Protein AF-A0A7X6BE56-F1 (afdb_monomer_lite)

pLDDT: mean 75.12, std 22.09, range [26.7, 97.19]

Structure (mmCIF, N/CA/C/O backbone):
data_AF-A0A7X6BE56-F1
#
_entry.id   AF-A0A7X6BE56-F1
#
loop_
_atom_site.group_PDB
_atom_site.id
_atom_site.type_symbol
_atom_site.label_atom_id
_atom_site.label_alt_id
_atom_site.label_comp_id
_atom_site.label_asym_id
_atom_site.label_entity_id
_atom_site.label_seq_id
_atom_site.pdbx_PDB_ins_code
_atom_site.Cartn_x
_atom_site.Cartn_y
_atom_site.Cartn_z
_atom_site.occupancy
_atom_site.B_iso_or_equiv
_atom_site.auth_seq_id
_atom_site.auth_comp_id
_atom_site.auth_asym_id
_atom_site.auth_atom_id
_atom_site.pdbx_PDB_model_num
ATOM 1 N N . MET A 1 1 ? 12.836 29.995 36.033 1.00 37.81 1 MET A N 1
ATOM 2 C CA . MET A 1 1 ? 13.658 30.621 34.966 1.00 37.81 1 MET A CA 1
ATOM 3 C C . MET A 1 1 ? 13.338 30.088 33.565 1.00 37.81 1 MET A C 1
ATOM 5 O O . MET A 1 1 ? 13.027 30.899 32.701 1.00 37.81 1 MET A O 1
ATOM 9 N N . PHE A 1 2 ? 13.304 28.764 33.344 1.00 35.44 2 PHE A N 1
ATOM 10 C CA . PHE A 1 2 ? 12.971 28.137 32.045 1.00 35.44 2 PHE A CA 1
ATOM 11 C C . PHE A 1 2 ? 11.642 28.606 31.410 1.00 35.44 2 PHE A C 1
ATOM 13 O O . PHE A 1 2 ? 11.561 28.801 30.201 1.00 35.44 2 PHE A O 1
ATOM 20 N N . SER A 1 3 ? 10.609 28.884 32.215 1.00 46.38 3 SER A N 1
ATOM 21 C CA . SER A 1 3 ? 9.273 29.260 31.716 1.00 46.38 3 SER A CA 1
ATOM 22 C C . SER A 1 3 ? 9.163 30.671 31.126 1.00 46.38 3 SER A C 1
ATOM 24 O O . SER A 1 3 ? 8.185 30.966 30.435 1.00 46.38 3 SER A O 1
ATOM 26 N N . ARG A 1 4 ? 10.124 31.558 31.416 1.00 45.03 4 ARG A N 1
ATOM 27 C CA . ARG A 1 4 ? 10.152 32.930 30.884 1.00 45.03 4 ARG A CA 1
ATOM 28 C C . ARG A 1 4 ? 10.924 32.980 29.569 1.00 45.03 4 ARG A C 1
ATOM 30 O O . ARG A 1 4 ? 10.491 33.653 28.645 1.00 45.03 4 ARG A O 1
ATOM 37 N N . VAL A 1 5 ? 11.994 32.191 29.461 1.00 51.28 5 VAL A N 1
ATOM 38 C CA . VAL A 1 5 ? 12.778 32.044 28.227 1.00 51.28 5 VAL A CA 1
ATOM 39 C C . VAL A 1 5 ? 11.926 31.414 27.126 1.00 51.28 5 VAL A C 1
ATOM 41 O O . VAL A 1 5 ? 11.816 32.001 26.060 1.00 51.28 5 VAL A O 1
ATOM 44 N N . VAL A 1 6 ? 11.222 30.309 27.402 1.00 54.59 6 VAL A N 1
ATOM 45 C CA . VAL A 1 6 ? 10.360 29.649 26.399 1.00 54.59 6 VAL A CA 1
ATOM 46 C C . VAL A 1 6 ? 9.225 30.567 25.932 1.00 54.59 6 VAL A C 1
ATOM 48 O O . VAL A 1 6 ? 9.009 30.702 24.731 1.00 54.59 6 VAL A O 1
ATOM 51 N N . ARG A 1 7 ? 8.548 31.273 26.852 1.00 53.06 7 ARG A N 1
ATOM 52 C CA . ARG A 1 7 ? 7.491 32.238 26.491 1.00 53.06 7 ARG A CA 1
ATOM 53 C C . ARG A 1 7 ? 8.019 33.421 25.677 1.00 53.06 7 ARG A C 1
ATOM 55 O O . ARG A 1 7 ? 7.385 33.807 24.701 1.00 53.06 7 ARG A O 1
ATOM 62 N N . ASN A 1 8 ? 9.184 33.960 26.034 1.00 51.09 8 ASN A N 1
ATOM 63 C CA . ASN A 1 8 ? 9.795 35.079 25.314 1.00 51.09 8 ASN A CA 1
ATOM 64 C C . ASN A 1 8 ? 10.296 34.666 23.923 1.00 51.09 8 ASN A C 1
ATOM 66 O O . ASN A 1 8 ? 10.146 35.430 22.971 1.00 51.09 8 ASN A O 1
ATOM 70 N N . SER A 1 9 ? 10.846 33.457 23.786 1.00 50.88 9 SER A N 1
ATOM 71 C CA . SER A 1 9 ? 11.243 32.894 22.492 1.00 50.88 9 SER A CA 1
ATOM 72 C C . SER A 1 9 ? 10.029 32.653 21.591 1.00 50.88 9 SER A C 1
ATOM 74 O O . SER A 1 9 ? 10.085 32.948 20.401 1.00 50.88 9 SER A O 1
ATOM 76 N N . HIS A 1 10 ? 8.903 32.215 22.163 1.00 53.06 10 HIS A N 1
ATOM 77 C CA . HIS A 1 10 ? 7.650 32.016 21.433 1.00 53.06 10 HIS A CA 1
ATOM 78 C C . HIS A 1 10 ? 7.012 33.337 20.976 1.00 53.06 10 HIS A C 1
ATOM 80 O O . HIS A 1 10 ? 6.552 33.445 19.842 1.00 53.06 10 HIS A O 1
ATOM 86 N N . ALA A 1 11 ? 7.023 34.367 21.830 1.00 53.97 11 ALA A N 1
ATOM 87 C CA . ALA A 1 11 ? 6.530 35.701 21.482 1.00 53.97 11 ALA A CA 1
ATOM 88 C C . ALA A 1 11 ? 7.381 36.361 20.380 1.00 53.97 11 ALA A C 1
ATOM 90 O O . ALA A 1 11 ? 6.836 36.997 19.482 1.00 53.97 11 ALA A O 1
ATOM 91 N N . LYS A 1 12 ? 8.707 36.154 20.400 1.00 50.09 12 LYS A N 1
ATOM 92 C CA . LYS A 1 12 ? 9.611 36.604 19.328 1.00 50.09 12 LYS A CA 1
ATOM 93 C C . LYS A 1 12 ? 9.398 35.850 18.012 1.00 50.09 12 LYS A C 1
ATOM 95 O O . LYS A 1 12 ? 9.432 36.479 16.960 1.00 50.09 12 LYS A O 1
ATOM 100 N N . ALA A 1 13 ? 9.146 34.541 18.056 1.00 49.19 13 ALA A N 1
ATOM 101 C CA . ALA A 1 13 ? 8.847 33.751 16.859 1.00 49.19 13 ALA A CA 1
ATOM 102 C C . ALA A 1 13 ? 7.484 34.116 16.238 1.00 49.19 13 ALA A C 1
ATOM 104 O O . ALA A 1 13 ? 7.362 34.200 15.020 1.00 49.19 13 ALA A O 1
ATOM 105 N N . ALA A 1 14 ? 6.479 34.418 17.066 1.00 50.03 14 ALA A N 1
ATOM 106 C CA . ALA A 1 14 ? 5.166 34.880 16.611 1.00 50.03 14 ALA A CA 1
ATOM 107 C C . ALA A 1 14 ? 5.177 36.311 16.025 1.00 50.03 14 ALA A C 1
ATOM 109 O O . ALA A 1 14 ? 4.250 36.675 15.308 1.00 50.03 14 ALA A O 1
ATOM 110 N N . GLY A 1 15 ? 6.226 37.101 16.295 1.00 43.12 15 GLY A N 1
ATOM 111 C CA . GLY A 1 15 ? 6.427 38.469 15.795 1.00 43.12 15 GLY A CA 1
ATOM 112 C C . GLY A 1 15 ? 6.986 38.586 14.369 1.00 43.12 15 GLY A C 1
ATOM 113 O O . GLY A 1 15 ? 7.370 39.679 13.968 1.00 43.12 15 GLY A O 1
ATOM 114 N N . GLY A 1 16 ? 7.046 37.489 13.604 1.00 45.88 16 GLY A N 1
ATOM 115 C CA . GLY A 1 16 ? 7.256 37.533 12.149 1.00 45.88 16 GLY A CA 1
ATOM 116 C C . GLY A 1 16 ? 8.703 37.485 11.643 1.00 45.88 16 GLY A C 1
ATOM 117 O O . GLY A 1 16 ? 8.919 37.695 10.456 1.00 45.88 16 GLY A O 1
ATOM 118 N N . GLY A 1 17 ? 9.694 37.191 12.493 1.00 43.56 17 GLY A N 1
ATOM 119 C CA . GLY A 1 17 ? 11.112 37.189 12.087 1.00 43.56 17 GLY A CA 1
ATOM 120 C C . GLY A 1 17 ? 11.774 35.820 11.893 1.00 43.56 17 GLY A C 1
ATOM 121 O O . GLY A 1 17 ? 12.885 35.762 11.375 1.00 43.56 17 GLY A O 1
ATOM 122 N N . VAL A 1 18 ? 11.149 34.717 12.320 1.00 45.94 18 VAL A N 1
ATOM 123 C CA . VAL A 1 18 ? 11.767 33.381 12.252 1.00 45.94 18 VAL A CA 1
ATOM 124 C C . VAL A 1 18 ? 10.767 32.386 11.688 1.00 45.94 18 VAL A C 1
ATOM 126 O O . VAL A 1 18 ? 9.777 32.047 12.335 1.00 45.94 18 VAL A O 1
ATOM 129 N N . GLN A 1 19 ? 11.041 31.900 10.480 1.00 48.31 19 GLN A N 1
ATOM 130 C CA . GLN A 1 19 ? 10.328 30.777 9.886 1.00 48.31 19 GLN A CA 1
ATOM 131 C C . GLN A 1 19 ? 10.803 29.504 10.602 1.00 48.31 19 GLN A C 1
ATOM 133 O O . GLN A 1 19 ? 11.774 28.866 10.204 1.00 48.31 19 GLN A O 1
ATOM 138 N N . LEU A 1 20 ? 10.191 29.194 11.747 1.00 58.94 20 LEU A N 1
ATOM 139 C CA . LEU A 1 20 ? 10.448 27.930 12.431 1.00 58.94 20 LEU A CA 1
ATOM 140 C C . LEU A 1 20 ? 9.964 26.790 11.536 1.00 58.94 20 LEU A C 1
ATOM 142 O O . LEU A 1 20 ? 8.840 26.825 11.032 1.00 58.94 20 LEU A O 1
ATOM 146 N N . ASP A 1 21 ? 10.815 25.781 11.363 1.00 71.50 21 ASP A N 1
ATOM 147 C CA . ASP A 1 21 ? 10.438 24.539 10.701 1.00 71.50 21 ASP A CA 1
ATOM 148 C C . ASP A 1 21 ? 9.157 23.983 11.347 1.00 71.50 21 ASP A C 1
ATOM 150 O O . ASP A 1 21 ? 9.030 23.917 12.574 1.00 71.50 21 ASP A O 1
ATOM 154 N N . MET A 1 22 ? 8.186 23.602 10.518 1.00 67.25 22 MET A N 1
ATOM 155 C CA . MET A 1 22 ? 6.861 23.187 10.982 1.00 67.25 22 MET A CA 1
ATOM 156 C C . MET A 1 22 ? 6.921 21.968 11.921 1.00 67.25 22 MET A C 1
ATOM 158 O O . MET A 1 22 ? 6.104 21.853 12.835 1.00 67.25 22 MET A O 1
ATOM 162 N N . ARG A 1 23 ? 7.910 21.077 11.762 1.00 67.06 23 ARG A N 1
ATOM 163 C CA . ARG A 1 23 ? 8.124 19.936 12.669 1.00 67.06 23 ARG A CA 1
ATOM 164 C C . ARG A 1 23 ? 8.596 20.407 14.040 1.00 67.06 23 ARG A C 1
ATOM 166 O O . ARG A 1 23 ? 8.136 19.888 15.055 1.00 67.06 23 ARG A O 1
ATOM 173 N N . VAL A 1 24 ? 9.462 21.419 14.075 1.00 75.25 24 VAL A N 1
ATOM 174 C CA . VAL A 1 24 ? 9.929 22.051 15.320 1.00 75.25 24 VAL A CA 1
ATOM 175 C C . VAL A 1 24 ? 8.783 22.794 16.007 1.00 75.25 24 VAL A C 1
ATOM 177 O O . VAL A 1 24 ? 8.633 22.691 17.223 1.00 75.25 24 VAL A O 1
ATOM 180 N N . ALA A 1 25 ? 7.924 23.473 15.241 1.00 73.12 25 ALA A N 1
ATOM 181 C CA . ALA A 1 25 ? 6.734 24.129 15.775 1.00 73.12 25 ALA A CA 1
ATOM 182 C C . ALA A 1 25 ? 5.786 23.123 16.455 1.00 73.12 25 ALA A C 1
ATOM 184 O O . ALA A 1 25 ? 5.418 23.328 17.608 1.00 73.12 25 ALA A O 1
ATOM 185 N N . ILE A 1 26 ? 5.464 21.992 15.808 1.00 74.81 26 ILE A N 1
ATOM 186 C CA . ILE A 1 26 ? 4.646 20.923 16.418 1.00 74.81 26 ILE A CA 1
ATOM 187 C C . ILE A 1 26 ? 5.292 20.397 17.706 1.00 74.81 26 ILE A C 1
ATOM 189 O O . ILE A 1 26 ? 4.612 20.249 18.724 1.00 74.81 26 ILE A O 1
ATOM 193 N N . ALA A 1 27 ? 6.598 20.120 17.665 1.00 78.94 27 ALA A N 1
ATOM 194 C CA . ALA A 1 27 ? 7.334 19.555 18.793 1.00 78.94 27 ALA A CA 1
ATOM 195 C C . ALA A 1 27 ? 7.374 20.484 20.021 1.00 78.94 27 ALA A C 1
ATOM 197 O O . ALA A 1 27 ? 7.500 19.997 21.141 1.00 78.94 27 ALA A O 1
ATOM 198 N N . LEU A 1 28 ? 7.244 21.801 19.834 1.00 85.44 28 LEU A N 1
ATOM 199 C CA . LEU A 1 28 ? 7.192 22.784 20.922 1.00 85.44 28 LEU A CA 1
ATOM 200 C C . LEU A 1 28 ? 5.766 23.065 21.395 1.00 85.44 28 LEU A C 1
ATOM 202 O O . LEU A 1 28 ? 5.507 23.177 22.593 1.00 85.44 28 LEU A O 1
ATOM 206 N N . GLU A 1 29 ? 4.836 23.171 20.458 1.00 87.25 29 GLU A N 1
ATOM 207 C CA . GLU A 1 29 ? 3.469 23.581 20.739 1.00 87.25 29 GLU A CA 1
ATOM 208 C C . GLU A 1 29 ? 2.644 22.493 21.434 1.00 87.25 29 GLU A C 1
ATOM 210 O O . GLU A 1 29 ? 1.828 22.803 22.303 1.00 87.25 29 GLU A O 1
ATOM 215 N N . VAL A 1 30 ? 2.865 21.216 21.099 1.00 92.06 30 VAL A N 1
ATOM 216 C CA . VAL A 1 30 ? 2.151 20.108 21.751 1.00 92.06 30 VAL A CA 1
ATOM 217 C C . VAL A 1 30 ? 2.471 20.051 23.254 1.00 92.06 30 VAL A C 1
ATOM 219 O O . VAL A 1 30 ? 1.528 20.078 24.043 1.00 92.06 30 VAL A O 1
ATOM 222 N N . PRO A 1 31 ? 3.741 20.054 23.709 1.00 93.88 31 PRO A N 1
ATOM 223 C CA . PRO A 1 31 ? 4.054 20.126 25.138 1.00 93.88 31 PRO A CA 1
ATOM 224 C C . PRO A 1 31 ? 3.479 21.360 25.843 1.00 93.88 31 PRO A C 1
ATOM 226 O O . PRO A 1 31 ? 3.046 21.256 26.991 1.00 93.88 31 PRO A O 1
ATOM 229 N N . LEU A 1 32 ? 3.449 22.520 25.174 1.00 93.56 32 LEU A N 1
ATOM 230 C CA . LEU A 1 32 ? 2.832 23.729 25.725 1.00 93.56 32 LEU A CA 1
ATOM 231 C C . LEU A 1 32 ? 1.325 23.543 25.924 1.00 93.56 32 LEU A C 1
ATOM 233 O O . LEU A 1 32 ? 0.829 23.833 27.010 1.00 93.56 32 LEU A O 1
ATOM 237 N N . ALA A 1 33 ? 0.623 22.991 24.932 1.00 94.81 33 ALA A N 1
ATOM 238 C CA . ALA A 1 33 ? -0.796 22.673 25.050 1.00 94.81 33 ALA A CA 1
ATOM 239 C C . ALA A 1 33 ? -1.072 21.639 26.148 1.00 94.81 33 ALA A C 1
ATOM 241 O O . ALA A 1 33 ? -2.017 21.781 26.919 1.00 94.81 33 ALA A O 1
ATOM 242 N N . MET A 1 34 ? -0.232 20.606 26.254 1.00 96.25 34 MET A N 1
ATOM 243 C CA . MET A 1 34 ? -0.366 19.583 27.292 1.00 96.25 34 MET A CA 1
ATOM 244 C C . MET A 1 34 ? -0.166 20.169 28.689 1.00 96.25 34 MET A C 1
ATOM 246 O O . MET A 1 34 ? -0.885 19.811 29.621 1.00 96.25 34 MET A O 1
ATOM 250 N N . ARG A 1 35 ? 0.767 21.113 28.837 1.00 95.19 35 ARG A N 1
ATOM 251 C CA . ARG A 1 35 ? 0.937 21.862 30.080 1.00 95.19 35 ARG A CA 1
ATOM 252 C C . ARG A 1 35 ? -0.276 22.742 30.382 1.00 95.19 35 ARG A C 1
ATOM 254 O O . ARG A 1 35 ? -0.744 22.726 31.513 1.00 95.19 35 ARG A O 1
ATOM 261 N N . GLU A 1 36 ? -0.789 23.482 29.400 1.00 95.88 36 GLU A N 1
ATOM 262 C CA . GLU A 1 36 ? -2.007 24.294 29.549 1.00 95.88 36 GLU A CA 1
ATOM 263 C C . GLU A 1 36 ? -3.187 23.423 30.006 1.00 95.88 36 GLU A C 1
ATOM 265 O O . GLU A 1 36 ? -3.893 23.783 30.945 1.00 95.88 36 GLU A O 1
ATOM 270 N N . ALA A 1 37 ? -3.354 22.238 29.413 1.00 95.81 37 ALA A N 1
ATOM 271 C CA . ALA A 1 37 ? -4.375 21.278 29.815 1.00 95.81 37 ALA A CA 1
ATOM 272 C C . ALA A 1 37 ? -4.172 20.769 31.251 1.00 95.81 37 ALA A C 1
ATOM 274 O O . ALA A 1 37 ? -5.133 20.699 32.014 1.00 95.81 37 ALA A O 1
ATOM 275 N N . HIS A 1 38 ? -2.930 20.463 31.639 1.00 95.19 38 HIS A N 1
ATOM 276 C CA . HIS A 1 38 ? -2.590 20.048 33.003 1.00 95.19 38 HIS A CA 1
ATOM 277 C C . HIS A 1 38 ? -2.841 21.155 34.041 1.00 95.19 38 HIS A C 1
ATOM 279 O O . HIS A 1 38 ? -3.267 20.873 35.155 1.00 95.19 38 HIS A O 1
ATOM 285 N N . GLU A 1 39 ? -2.645 22.421 33.664 1.00 96.25 39 GLU A N 1
ATOM 286 C CA . GLU A 1 39 ? -2.977 23.599 34.478 1.00 96.25 39 GLU A CA 1
ATOM 287 C C . GLU A 1 39 ? -4.491 23.928 34.470 1.00 96.25 39 GLU A C 1
ATOM 289 O O . GLU A 1 39 ? -4.902 24.957 35.004 1.00 96.25 39 GLU A O 1
ATOM 294 N N . GLY A 1 40 ? -5.334 23.086 33.858 1.00 94.00 40 GLY A N 1
ATOM 295 C CA . GLY A 1 40 ? -6.790 23.262 33.785 1.00 94.00 40 GLY A CA 1
ATOM 296 C C . GLY A 1 40 ? -7.265 24.233 32.697 1.00 94.00 40 GLY A C 1
ATOM 297 O O . GLY A 1 40 ? -8.465 24.467 32.546 1.00 94.00 40 GLY A O 1
ATOM 298 N N . GLN A 1 41 ? -6.359 24.776 31.881 1.00 96.62 41 GLN A N 1
ATOM 299 C CA . GLN A 1 41 ? -6.662 25.722 30.800 1.00 96.62 41 GLN A CA 1
ATOM 300 C C . GLN A 1 41 ? -7.095 24.997 29.515 1.00 96.62 41 GLN A C 1
ATOM 302 O O . GLN A 1 41 ? -6.557 25.208 28.427 1.00 96.62 41 GLN A O 1
ATOM 307 N N . LEU A 1 42 ? -8.106 24.136 29.629 1.00 96.44 42 LEU A N 1
ATOM 308 C CA . LEU A 1 42 ? -8.507 23.194 28.579 1.00 96.44 42 LEU A CA 1
ATOM 309 C C . LEU A 1 42 ? -8.958 23.877 27.282 1.00 96.44 42 LEU A C 1
ATOM 311 O O . LEU A 1 42 ? -8.589 23.440 26.197 1.00 96.44 42 LEU A O 1
ATOM 315 N N . LYS A 1 43 ? -9.696 24.992 27.366 1.00 96.19 43 LYS A N 1
ATOM 316 C CA . LYS A 1 43 ? -10.118 25.755 26.174 1.00 96.19 43 LYS A CA 1
ATOM 317 C C . LYS A 1 43 ? -8.926 26.316 25.392 1.00 96.19 43 LYS A C 1
ATOM 319 O O . LYS A 1 43 ? -8.938 26.295 24.162 1.00 96.19 43 LYS A O 1
ATOM 324 N N . LEU A 1 44 ? -7.903 26.796 26.102 1.00 94.69 44 LEU A N 1
ATOM 325 C CA . LEU A 1 44 ? -6.688 27.335 25.494 1.00 94.69 44 LEU A CA 1
ATOM 326 C C . LEU A 1 44 ? -5.889 26.220 24.811 1.00 94.69 44 LEU A C 1
ATOM 328 O O . LEU A 1 44 ? -5.548 26.346 23.634 1.00 94.69 44 LEU A O 1
ATOM 332 N N . ALA A 1 45 ? -5.707 25.099 25.513 1.00 96.38 45 ALA A N 1
ATOM 333 C CA . ALA A 1 45 ? -5.041 23.916 24.984 1.00 96.38 45 ALA A CA 1
ATOM 334 C C . ALA A 1 45 ? -5.746 23.366 23.729 1.00 96.38 45 ALA A C 1
ATOM 336 O O . ALA A 1 45 ? -5.091 23.107 22.719 1.00 96.38 45 ALA A O 1
ATOM 337 N N . ILE A 1 46 ? -7.084 23.262 23.745 1.00 96.88 46 ILE A N 1
ATOM 338 C CA . ILE A 1 46 ? -7.884 22.843 22.580 1.00 96.88 46 ILE A CA 1
ATOM 339 C C . ILE A 1 46 ? -7.690 23.811 21.415 1.00 96.88 46 ILE A C 1
ATOM 341 O O . ILE A 1 46 ? -7.453 23.367 20.294 1.00 96.88 46 ILE A O 1
ATOM 345 N N . SER A 1 47 ? -7.761 25.124 21.651 1.00 95.06 47 SER A N 1
ATOM 346 C CA . SER A 1 47 ? -7.589 26.125 20.591 1.00 95.06 47 SER A CA 1
ATOM 347 C C . SER A 1 47 ? -6.204 26.031 19.942 1.00 95.06 47 SER A C 1
ATOM 349 O O . SER A 1 47 ? -6.086 26.083 18.715 1.00 95.06 47 S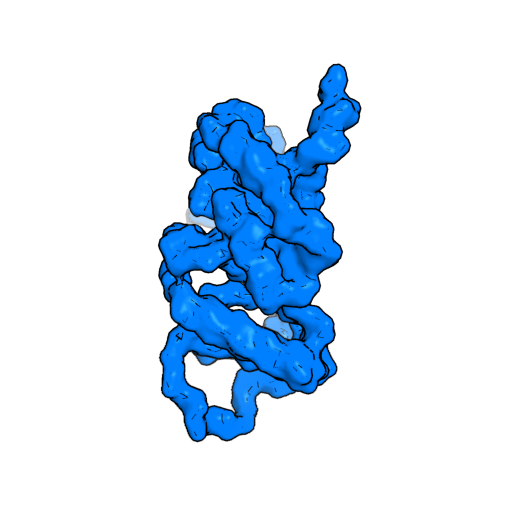ER A O 1
ATOM 351 N N . ARG A 1 48 ? -5.152 25.866 20.753 1.00 92.94 48 ARG A N 1
ATOM 352 C CA . ARG A 1 48 ? -3.772 25.700 20.282 1.00 92.94 48 ARG A CA 1
ATOM 353 C C . ARG A 1 48 ? -3.619 24.428 19.450 1.00 92.94 48 ARG A C 1
ATOM 355 O O . ARG A 1 48 ? -3.148 24.486 18.314 1.00 92.94 48 ARG A O 1
ATOM 362 N N . LEU A 1 49 ? -4.077 23.294 19.979 1.00 94.00 49 LEU A N 1
ATOM 363 C CA . LEU A 1 49 ? -3.983 21.998 19.306 1.00 94.00 49 LEU A CA 1
ATOM 364 C C . LEU A 1 49 ? -4.836 21.934 18.037 1.00 94.00 49 LEU A C 1
ATOM 366 O O . LEU A 1 49 ? -4.368 21.407 17.035 1.00 94.00 49 LEU A O 1
ATOM 370 N N . THR A 1 50 ? -6.032 22.530 18.028 1.00 92.94 50 THR A N 1
ATOM 371 C CA . THR A 1 50 ? -6.908 22.595 16.843 1.00 92.94 50 THR A CA 1
ATOM 372 C C . THR A 1 50 ? -6.222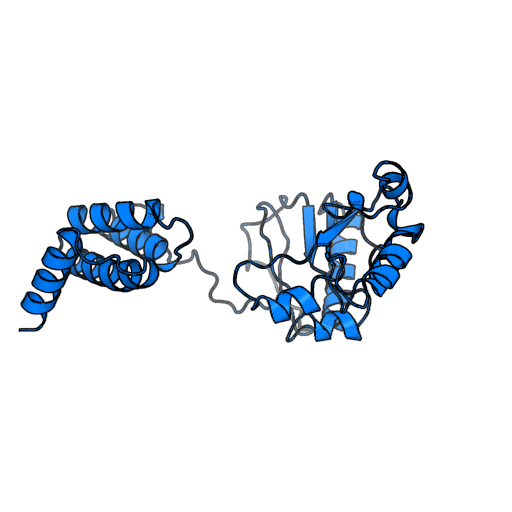 23.316 15.690 1.00 92.94 50 THR A C 1
ATOM 374 O O . THR A 1 50 ? -6.243 22.832 14.557 1.00 92.94 50 THR A O 1
ATOM 377 N N . ARG A 1 51 ? -5.556 24.446 15.962 1.00 88.88 51 ARG A N 1
ATOM 378 C CA . ARG A 1 51 ? -4.805 25.184 14.939 1.00 88.88 51 ARG A CA 1
ATOM 379 C C . ARG A 1 51 ? -3.721 24.309 14.306 1.00 88.88 51 ARG A C 1
ATOM 381 O O . ARG A 1 51 ? -3.598 24.270 13.085 1.00 88.88 51 ARG A O 1
ATOM 388 N N . ILE A 1 52 ? -2.960 23.585 15.120 1.00 87.69 52 ILE A N 1
ATOM 389 C CA . ILE A 1 52 ? -1.843 22.758 14.642 1.00 87.69 52 ILE A CA 1
ATOM 390 C C . ILE A 1 52 ? -2.350 21.508 13.931 1.00 87.69 52 ILE A C 1
ATOM 392 O O . ILE A 1 52 ? -1.858 21.181 12.856 1.00 87.69 52 ILE A O 1
ATOM 396 N N . ALA A 1 53 ? -3.369 20.851 14.479 1.00 85.94 53 ALA A N 1
ATOM 397 C CA . ALA A 1 53 ? -4.031 19.711 13.857 1.00 85.94 53 ALA A CA 1
ATOM 398 C C . ALA A 1 53 ? -4.671 20.085 12.510 1.00 85.94 53 ALA A C 1
ATOM 400 O O . ALA A 1 53 ? -4.705 19.262 11.604 1.00 85.94 53 ALA A O 1
ATOM 401 N N . THR A 1 54 ? -5.128 21.330 12.341 1.00 84.81 54 THR A N 1
ATOM 402 C CA . THR A 1 54 ? -5.635 21.825 11.050 1.00 84.81 54 THR A CA 1
ATOM 403 C C . THR A 1 54 ? -4.502 22.041 10.048 1.00 84.81 54 THR A C 1
ATOM 405 O O . THR A 1 54 ? -4.602 21.612 8.902 1.00 84.81 54 THR A O 1
ATOM 408 N N . LEU A 1 55 ? -3.402 22.672 10.473 1.00 79.50 55 LEU A N 1
ATOM 409 C CA . LEU A 1 55 ? -2.243 22.929 9.608 1.00 79.50 55 LEU A CA 1
ATOM 410 C C . LEU A 1 55 ? -1.468 21.654 9.246 1.00 79.50 55 LEU A C 1
ATOM 412 O O . LEU A 1 55 ? -0.777 21.626 8.229 1.00 79.50 55 LEU A O 1
ATOM 416 N N . GLN A 1 56 ? -1.537 20.625 10.092 1.00 78.06 56 GLN A N 1
ATOM 417 C CA . GLN A 1 56 ? -0.780 19.377 9.994 1.00 78.06 56 GLN A CA 1
ATOM 418 C C . GLN A 1 56 ? -1.678 18.191 10.363 1.00 78.06 56 GLN A C 1
ATOM 420 O O . GLN A 1 56 ? -1.448 17.483 11.346 1.00 78.06 56 GLN A O 1
ATOM 425 N N . ASN A 1 57 ? -2.717 17.972 9.559 1.00 78.06 57 ASN A N 1
ATOM 426 C CA . ASN A 1 57 ? -3.724 16.936 9.799 1.00 78.06 57 ASN A CA 1
ATOM 427 C C . ASN A 1 57 ? -3.149 15.511 9.913 1.00 78.06 57 ASN A C 1
ATOM 429 O O . ASN A 1 57 ? -3.689 14.710 10.671 1.00 78.06 57 ASN A O 1
ATOM 433 N N . ASN A 1 58 ? -2.015 15.237 9.266 1.00 77.06 58 ASN A N 1
ATOM 434 C CA . ASN A 1 58 ? -1.312 13.953 9.306 1.00 77.06 58 ASN A CA 1
ATOM 435 C C . ASN A 1 58 ? -0.406 13.767 10.542 1.00 77.06 58 ASN A C 1
ATOM 437 O O . ASN A 1 58 ? 0.200 12.709 10.709 1.00 77.06 58 ASN A O 1
ATOM 441 N N . SER A 1 59 ? -0.278 14.772 11.415 1.00 79.69 59 SER A N 1
ATOM 442 C CA . SER A 1 59 ? 0.533 14.664 12.632 1.00 79.69 59 SER A CA 1
ATOM 443 C C . SER A 1 59 ? -0.194 13.852 13.702 1.00 79.69 59 SER A C 1
ATOM 445 O O . SER A 1 59 ? -1.044 14.373 14.426 1.00 79.69 59 SER A O 1
ATOM 447 N N . ILE A 1 60 ? 0.186 12.580 13.851 1.00 84.50 60 ILE A N 1
ATOM 448 C CA . ILE A 1 60 ? -0.356 11.680 14.884 1.00 84.50 60 ILE A CA 1
ATOM 449 C C . ILE A 1 60 ? -0.197 12.290 16.282 1.00 84.50 60 ILE A C 1
ATOM 451 O O . ILE A 1 60 ? -1.106 12.198 17.102 1.00 84.50 60 ILE A O 1
ATOM 455 N N . LEU A 1 61 ? 0.928 12.963 16.542 1.00 85.81 61 LEU A N 1
ATOM 456 C CA . LEU A 1 61 ? 1.189 13.605 17.828 1.00 85.81 61 LEU A CA 1
ATOM 457 C C . LEU A 1 61 ? 0.185 14.732 18.119 1.00 85.81 61 LEU A C 1
ATOM 459 O O . LEU A 1 61 ? -0.363 14.792 19.218 1.00 85.81 61 LEU A O 1
ATOM 463 N N . ALA A 1 62 ? -0.089 15.599 17.138 1.00 87.44 62 ALA A N 1
ATOM 464 C CA . ALA A 1 62 ? -1.040 16.698 17.306 1.00 87.44 62 ALA A CA 1
ATOM 465 C C . ALA A 1 62 ? -2.485 16.189 17.431 1.00 87.44 62 ALA A C 1
ATOM 467 O O . ALA A 1 62 ? -3.220 16.648 18.303 1.00 87.44 62 ALA A O 1
ATOM 468 N N . GLN A 1 63 ? -2.871 15.207 16.608 1.00 89.38 63 GLN A N 1
ATOM 469 C CA . GLN A 1 63 ? -4.198 14.584 16.663 1.00 89.38 63 GLN A CA 1
ATOM 470 C C . GLN A 1 63 ? -4.426 13.855 17.994 1.00 89.38 63 GLN A C 1
ATOM 472 O O . GLN A 1 63 ? -5.474 14.013 18.618 1.00 89.38 63 GLN A O 1
ATOM 477 N N . GLY A 1 64 ? -3.431 13.094 18.462 1.00 90.69 64 GLY A N 1
ATOM 478 C CA . GLY A 1 64 ? -3.491 12.370 19.731 1.00 90.69 64 GLY A CA 1
ATOM 479 C C . GLY A 1 64 ? -3.569 13.304 20.938 1.00 90.69 64 GLY A C 1
ATOM 480 O O . GLY A 1 64 ? -4.399 13.094 21.821 1.00 90.69 64 GLY A O 1
ATOM 481 N N . ALA A 1 65 ? -2.770 14.375 20.952 1.00 94.19 65 ALA A N 1
ATOM 482 C CA . ALA A 1 65 ? -2.844 15.392 21.999 1.00 94.19 65 ALA A CA 1
ATOM 483 C C . ALA A 1 65 ? -4.209 16.099 22.006 1.00 94.19 65 ALA A C 1
ATOM 485 O O . ALA A 1 65 ? -4.813 16.249 23.065 1.00 94.19 65 ALA A O 1
ATOM 486 N N . LEU A 1 66 ? -4.737 16.481 20.836 1.00 95.31 66 LEU A N 1
ATOM 487 C CA . LEU A 1 66 ? -6.060 17.105 20.725 1.00 95.31 66 LEU A CA 1
ATOM 488 C C . LEU A 1 66 ? -7.167 16.181 21.252 1.00 95.31 66 LEU A C 1
ATOM 490 O O . LEU A 1 66 ? -8.016 16.618 22.026 1.00 95.31 66 LEU A O 1
ATOM 494 N N . PHE A 1 67 ? -7.127 14.898 20.880 1.00 94.25 67 PHE A N 1
ATOM 495 C CA . PHE A 1 67 ? -8.054 13.881 21.377 1.00 94.25 67 PHE A CA 1
ATOM 496 C C . PHE A 1 67 ? -8.005 13.760 22.905 1.00 94.25 67 PHE A C 1
ATOM 498 O O . PHE A 1 67 ? -9.050 13.768 23.555 1.00 94.25 67 PHE A O 1
ATOM 505 N N . LEU A 1 68 ? -6.802 13.696 23.481 1.00 93.94 68 LEU A N 1
ATOM 506 C CA . LEU A 1 68 ? -6.610 13.591 24.925 1.00 93.94 68 LEU A CA 1
ATOM 507 C C . LEU A 1 68 ? -7.172 14.813 25.662 1.00 93.94 68 LEU A C 1
ATOM 509 O O . LEU A 1 68 ? -7.926 14.656 26.619 1.00 93.94 68 LEU A O 1
ATOM 513 N N . VAL A 1 69 ? -6.855 16.027 25.202 1.00 96.62 69 VAL A N 1
ATOM 514 C CA . VAL A 1 69 ? -7.330 17.260 25.848 1.00 96.62 69 VAL A CA 1
ATOM 515 C C . VAL A 1 69 ? -8.849 17.409 25.722 1.00 96.62 69 VAL A C 1
ATOM 517 O O . VAL A 1 69 ? -9.496 17.855 26.669 1.00 96.62 69 VAL A O 1
ATOM 520 N N . HIS A 1 70 ? -9.452 16.988 24.607 1.00 96.19 70 HIS A N 1
ATOM 521 C CA . HIS A 1 70 ? -10.910 16.913 24.517 1.00 96.19 70 HIS A CA 1
ATOM 522 C C . HIS A 1 70 ? -11.510 15.920 25.519 1.00 96.19 70 HIS A C 1
ATOM 524 O O . HIS A 1 70 ? -12.526 16.241 26.128 1.00 96.19 70 HIS A O 1
ATOM 530 N N . GLY A 1 71 ? -10.868 14.770 25.746 1.00 94.69 71 GLY A N 1
ATOM 531 C CA . GLY A 1 71 ? -11.268 13.831 26.797 1.00 94.69 71 GLY A CA 1
ATOM 532 C C . GLY A 1 71 ? -11.154 14.414 28.205 1.00 94.69 71 GLY A C 1
ATOM 533 O O . GLY A 1 71 ? -12.022 14.180 29.035 1.00 94.69 71 GLY A O 1
ATOM 534 N N . MET A 1 72 ? -10.138 15.240 28.466 1.00 95.31 72 MET A N 1
ATOM 535 C CA . MET A 1 72 ? -10.020 15.971 29.735 1.00 95.31 72 MET A CA 1
ATOM 536 C C . MET A 1 72 ? -11.135 17.014 29.913 1.00 95.31 72 MET A C 1
ATOM 538 O O . MET A 1 72 ? -11.575 17.252 31.034 1.00 95.31 72 MET A O 1
ATOM 542 N N . ALA A 1 73 ? -11.582 17.649 28.824 1.00 95.88 73 ALA A N 1
ATOM 543 C CA . ALA A 1 73 ? -12.659 18.643 28.839 1.00 95.88 73 ALA A CA 1
ATOM 544 C C . ALA A 1 73 ? -14.064 18.036 28.911 1.00 95.88 73 ALA A C 1
ATOM 546 O O . ALA A 1 73 ? -14.988 18.713 29.358 1.00 95.88 73 ALA A O 1
ATOM 547 N N . ASP A 1 74 ? -14.216 16.784 28.484 1.00 95.00 74 ASP A N 1
ATOM 548 C CA . ASP A 1 74 ? -15.481 16.054 28.481 1.00 95.00 74 ASP A CA 1
ATOM 549 C C . ASP A 1 74 ? -15.265 14.589 28.926 1.00 95.00 74 ASP A C 1
ATOM 551 O O . ASP A 1 74 ? -15.311 13.671 28.098 1.00 95.00 74 ASP A O 1
ATOM 555 N N . PRO A 1 75 ? -14.991 14.349 30.229 1.00 92.56 75 PRO A N 1
ATOM 556 C CA . PRO A 1 75 ? -14.598 13.028 30.736 1.00 92.56 75 PRO A CA 1
ATOM 557 C C . PRO A 1 75 ? -15.684 11.959 30.600 1.00 92.56 75 PRO A C 1
ATOM 559 O O . PRO A 1 75 ? -15.387 10.766 30.522 1.00 92.56 75 PRO A O 1
ATOM 562 N N . GLU A 1 76 ? -16.953 12.369 30.557 1.00 92.12 76 GLU A N 1
ATOM 563 C CA . GLU A 1 76 ? -18.076 11.439 30.444 1.00 92.12 76 GLU A CA 1
ATOM 564 C C . GLU A 1 76 ? -18.336 10.981 29.014 1.00 92.12 76 GLU A C 1
ATOM 566 O O . GLU A 1 76 ? -18.983 9.953 28.797 1.00 92.12 76 GLU A O 1
ATOM 571 N N . ASN A 1 77 ? -17.773 11.676 28.029 1.00 85.62 77 ASN A N 1
ATOM 572 C CA . ASN A 1 77 ? -18.002 11.356 26.639 1.00 85.62 77 ASN A CA 1
ATOM 573 C C . ASN A 1 77 ? -17.296 10.055 26.241 1.00 85.62 77 ASN A C 1
ATOM 575 O O . ASN A 1 77 ? -16.061 9.974 26.222 1.00 85.62 77 ASN A O 1
ATOM 579 N N . PRO A 1 78 ? -18.057 9.019 25.846 1.00 80.38 78 PRO A N 1
ATOM 580 C CA . PRO A 1 78 ? -17.495 7.710 25.554 1.00 80.38 78 PRO A CA 1
ATOM 581 C C . PRO A 1 78 ? -16.538 7.735 24.360 1.00 80.38 78 PRO A C 1
ATOM 583 O O . PRO A 1 78 ? -15.746 6.805 24.217 1.00 80.38 78 PRO A O 1
ATOM 586 N N . ARG A 1 79 ? -16.577 8.772 23.507 1.00 81.69 79 ARG A N 1
ATOM 587 C CA . ARG A 1 79 ? -15.657 8.947 22.375 1.00 81.69 79 ARG A CA 1
ATOM 588 C C . ARG A 1 79 ? -14.192 8.978 22.810 1.00 81.69 79 ARG A C 1
ATOM 590 O O . ARG A 1 79 ? -13.362 8.465 22.065 1.00 81.69 79 ARG A O 1
ATOM 597 N N . TYR A 1 80 ? -13.893 9.561 23.972 1.00 85.06 80 TYR A N 1
ATOM 598 C CA . TYR A 1 80 ? -12.520 9.772 24.442 1.00 85.06 80 TYR A CA 1
ATOM 599 C C . TYR A 1 80 ? -12.006 8.678 25.389 1.00 85.06 80 TYR A C 1
ATOM 601 O O . TYR A 1 80 ? -10.824 8.665 25.720 1.00 85.06 80 TYR A O 1
ATOM 609 N N . LYS A 1 81 ? -12.867 7.729 25.776 1.00 82.62 81 LYS A N 1
ATOM 610 C CA . LYS A 1 81 ? -12.518 6.578 26.621 1.00 82.62 81 LYS A CA 1
ATOM 611 C C . LYS A 1 81 ? -11.884 5.485 25.764 1.00 82.62 81 LYS A C 1
ATOM 613 O O . LYS A 1 81 ? -12.544 4.930 24.880 1.00 82.62 81 LYS A O 1
ATOM 618 N N . LEU A 1 82 ? -10.600 5.217 25.982 1.00 71.06 82 LEU A N 1
ATOM 619 C CA . LEU A 1 82 ? -9.804 4.260 25.205 1.00 71.06 82 LEU A CA 1
ATOM 620 C C . LEU A 1 82 ? -9.723 2.878 25.868 1.00 71.06 82 LEU A C 1
ATOM 622 O O . LEU A 1 82 ? -9.310 1.903 25.232 1.00 71.06 82 LEU A O 1
ATOM 626 N N . GLU A 1 83 ? -10.142 2.778 27.126 1.00 70.88 83 GLU A N 1
ATOM 627 C CA . GLU A 1 83 ? -10.193 1.544 27.897 1.00 70.88 83 GLU A CA 1
ATOM 628 C C . GLU A 1 83 ? -11.032 0.498 27.151 1.00 70.88 83 GLU A C 1
ATOM 630 O O . GLU A 1 83 ? -12.170 0.743 26.750 1.00 70.88 83 GLU A O 1
ATOM 635 N N . GLY A 1 84 ? -10.446 -0.675 26.900 1.00 63.34 84 GLY A N 1
ATOM 636 C CA . GLY A 1 84 ? -11.108 -1.756 26.164 1.00 63.34 84 GLY A CA 1
ATOM 637 C C . GLY A 1 84 ? -11.288 -1.518 24.657 1.00 63.34 84 GLY A C 1
ATOM 638 O O . GLY A 1 84 ? -11.772 -2.415 23.969 1.00 63.34 84 GLY A O 1
ATOM 639 N N . ARG A 1 85 ? -10.876 -0.362 24.112 1.00 58.22 85 ARG A N 1
ATOM 640 C CA . ARG A 1 85 ? -10.865 -0.108 22.657 1.00 58.22 85 ARG A CA 1
ATOM 641 C C . ARG A 1 85 ? -9.598 -0.609 21.969 1.00 58.22 85 ARG A C 1
ATOM 643 O O . ARG A 1 85 ? -9.604 -0.800 20.756 1.00 58.22 85 ARG A O 1
ATOM 650 N N . PHE A 1 86 ? -8.534 -0.846 22.733 1.00 47.66 86 PHE A N 1
ATOM 651 C CA . PHE A 1 86 ? -7.303 -1.447 22.233 1.00 47.66 86 PHE A CA 1
ATOM 652 C C . PHE A 1 86 ? -7.207 -2.910 22.649 1.00 47.66 86 PHE A C 1
ATOM 654 O O . PHE A 1 86 ? -7.282 -3.253 23.829 1.00 47.66 86 PHE A O 1
ATOM 661 N N . CYS A 1 87 ? -7.007 -3.781 21.662 1.00 44.72 87 CYS A N 1
ATOM 662 C CA . CYS A 1 87 ? -6.655 -5.168 21.913 1.00 44.72 87 CYS A CA 1
ATOM 663 C C . CYS A 1 87 ? -5.184 -5.218 22.348 1.00 44.72 87 CYS A C 1
ATOM 665 O O . CYS A 1 87 ? -4.293 -4.999 21.535 1.00 44.72 87 CYS A O 1
ATOM 667 N N . ALA A 1 88 ? -4.931 -5.494 23.630 1.00 47.22 88 ALA A N 1
ATOM 668 C CA . ALA A 1 88 ? -3.574 -5.657 24.161 1.00 47.22 88 ALA A CA 1
ATOM 669 C C . ALA A 1 88 ? -2.952 -7.024 23.818 1.00 47.22 88 ALA A C 1
ATOM 671 O O . ALA A 1 88 ? -1.786 -7.266 24.126 1.00 47.22 88 ALA A O 1
ATOM 672 N N . LYS A 1 89 ? -3.714 -7.935 23.191 1.00 43.75 89 LYS A N 1
ATOM 673 C CA . LYS A 1 89 ? -3.138 -9.167 22.646 1.00 43.75 89 LYS A CA 1
ATOM 674 C C . LYS A 1 89 ? -2.227 -8.789 21.488 1.00 43.75 89 LYS A C 1
ATOM 676 O O . LYS A 1 89 ? -2.656 -8.085 20.574 1.00 43.75 89 LYS A O 1
ATOM 681 N N . SER A 1 90 ? -1.001 -9.308 21.510 1.00 36.38 90 SER A N 1
ATOM 682 C CA . SER A 1 90 ? -0.123 -9.294 20.345 1.00 36.38 90 SER A CA 1
ATOM 683 C C . SER A 1 90 ? -0.922 -9.743 19.125 1.00 36.38 90 SER A C 1
ATOM 685 O O . SER A 1 90 ? -1.637 -10.747 19.196 1.00 36.38 90 SER A O 1
ATOM 687 N N . PHE A 1 91 ? -0.835 -8.981 18.036 1.00 41.56 91 PHE A N 1
ATOM 688 C CA . PHE A 1 91 ? -1.430 -9.336 16.750 1.00 41.56 91 PHE A CA 1
ATOM 689 C C . PHE A 1 91 ? -0.776 -10.639 16.265 1.00 41.56 91 PHE A C 1
ATOM 691 O O . PHE A 1 91 ? 0.269 -10.627 15.625 1.00 41.56 91 PHE A O 1
ATOM 698 N N . LEU A 1 92 ? -1.343 -11.770 16.684 1.00 36.59 92 LEU A N 1
ATOM 699 C CA . LEU A 1 92 ? -0.846 -13.113 16.389 1.00 36.59 92 LEU A CA 1
ATOM 700 C C . LEU A 1 92 ? -1.516 -13.677 15.132 1.00 36.59 92 LEU A C 1
ATOM 702 O O . LEU A 1 92 ? -0.867 -14.397 14.384 1.00 36.59 92 LEU A O 1
ATOM 706 N N . GLU A 1 93 ? -2.779 -13.311 14.879 1.00 38.53 93 GLU A N 1
ATOM 707 C CA . GLU A 1 93 ? -3.593 -13.768 13.748 1.00 38.53 93 GLU A CA 1
ATOM 708 C C . GLU A 1 93 ? -4.718 -12.758 13.441 1.00 38.53 93 GLU A C 1
ATOM 710 O O . GLU A 1 93 ? -5.304 -12.167 14.353 1.00 38.53 93 GLU A O 1
ATOM 715 N N . LEU A 1 94 ? -5.042 -12.558 12.157 1.00 39.09 94 LEU A N 1
ATOM 716 C CA . LEU A 1 94 ? -6.186 -11.757 11.721 1.00 39.09 94 LEU A CA 1
ATOM 717 C C . LEU A 1 94 ? -7.440 -12.643 11.662 1.00 39.09 94 LEU A C 1
ATOM 719 O O . LEU A 1 94 ? -7.680 -13.330 10.672 1.00 39.09 94 LEU A O 1
ATOM 723 N N . HIS A 1 95 ? -8.285 -12.590 12.691 1.00 36.22 95 HIS A N 1
ATOM 724 C CA . HIS A 1 95 ? -9.624 -13.178 12.618 1.00 36.22 95 HIS A CA 1
ATOM 725 C C . HIS A 1 95 ? -10.545 -12.290 11.764 1.00 36.22 95 HIS A C 1
ATOM 727 O O . HIS A 1 95 ? -11.149 -11.335 12.255 1.00 36.22 95 HIS A O 1
ATOM 733 N N . VAL A 1 96 ? -10.680 -12.619 10.474 1.00 41.25 96 VAL A N 1
ATOM 734 C CA . VAL A 1 96 ? -11.673 -12.003 9.582 1.00 41.25 96 VAL A CA 1
ATOM 735 C C . VAL A 1 96 ? -13.013 -12.673 9.806 1.00 41.25 96 VAL A C 1
ATOM 737 O O . VAL A 1 96 ? -13.448 -13.561 9.083 1.00 41.25 96 VAL A O 1
ATOM 740 N N . LEU A 1 97 ? -13.712 -12.201 10.814 1.00 41.62 97 LEU A N 1
ATOM 741 C CA . LEU A 1 97 ? -15.146 -12.344 10.835 1.00 41.62 97 LEU A CA 1
ATOM 742 C C . LEU A 1 97 ? -15.658 -10.919 10.897 1.00 41.62 97 LEU A C 1
ATOM 744 O O . LEU A 1 97 ? -15.844 -10.537 12.018 1.00 41.62 97 LEU A O 1
ATOM 748 N N . GLY A 1 98 ? -15.819 -10.190 9.762 1.00 44.25 98 GLY A N 1
ATOM 749 C CA . GLY A 1 98 ? -16.716 -9.041 9.378 1.00 44.25 98 GLY A CA 1
ATOM 750 C C . GLY A 1 98 ? -16.376 -7.474 9.484 1.00 44.25 98 GLY A C 1
ATOM 751 O O . GLY A 1 98 ? -15.243 -7.111 9.697 1.00 44.25 98 GLY A O 1
ATOM 752 N N . ARG A 1 99 ? -17.340 -6.519 9.286 1.00 43.25 99 ARG A N 1
ATOM 753 C CA . ARG A 1 99 ? -17.369 -5.128 8.649 1.00 43.25 99 ARG A CA 1
ATOM 754 C C . ARG A 1 99 ? -16.606 -4.204 9.547 1.00 43.25 99 ARG A C 1
ATOM 756 O O . ARG A 1 99 ? -17.155 -3.580 10.454 1.00 43.25 99 ARG A O 1
ATOM 763 N N . SER A 1 100 ? -15.407 -3.950 9.088 1.00 35.97 100 SER A N 1
ATOM 764 C CA . SER A 1 100 ? -15.063 -2.648 8.528 1.00 35.97 100 SER A CA 1
ATOM 765 C C . SER A 1 100 ? -13.907 -2.855 7.553 1.00 35.97 100 SER A C 1
ATOM 767 O O . SER A 1 100 ? -13.251 -3.896 7.578 1.00 35.97 100 SER A O 1
ATOM 769 N N . THR A 1 101 ? -13.673 -1.897 6.665 1.00 34.53 101 THR A N 1
ATOM 770 C CA . THR A 1 101 ? -12.474 -1.866 5.828 1.00 34.53 101 THR A CA 1
ATOM 771 C C . THR A 1 101 ? -11.275 -1.548 6.717 1.00 34.53 101 THR A C 1
ATOM 773 O O . THR A 1 101 ? -11.135 -0.427 7.192 1.00 34.53 101 THR A O 1
ATOM 776 N N . HIS A 1 102 ? -10.423 -2.543 6.953 1.00 40.94 102 HIS A N 1
ATOM 777 C CA . HIS A 1 102 ? -9.140 -2.372 7.626 1.00 40.94 102 HIS A CA 1
ATOM 778 C C . HIS A 1 102 ? -8.028 -2.883 6.711 1.00 40.94 102 HIS A C 1
ATOM 780 O O . HIS A 1 102 ? -8.063 -4.029 6.263 1.00 40.94 102 HIS A O 1
ATOM 786 N N . GLN A 1 103 ? -7.034 -2.036 6.443 1.00 32.03 103 GLN A N 1
ATOM 787 C CA . GLN A 1 103 ? -5.762 -2.466 5.871 1.00 32.03 103 GLN A CA 1
ATOM 788 C C . GLN A 1 103 ? -4.957 -3.131 6.988 1.00 32.03 103 GLN A C 1
ATOM 790 O O . GLN A 1 103 ? -4.468 -2.442 7.880 1.00 32.03 103 GLN A O 1
ATOM 795 N N . CYS A 1 104 ? -4.844 -4.460 6.979 1.00 40.50 104 CYS A N 1
ATOM 796 C CA . CYS A 1 104 ? -3.965 -5.150 7.918 1.00 40.50 104 CYS A CA 1
ATOM 797 C C . CYS A 1 104 ? -2.692 -5.608 7.208 1.00 40.50 104 CYS A C 1
ATOM 799 O O . CYS A 1 104 ? -2.729 -6.435 6.297 1.00 40.50 104 CYS A O 1
ATOM 801 N N . CYS A 1 105 ? -1.560 -5.057 7.640 1.00 29.33 105 CYS A N 1
ATOM 802 C CA . CYS A 1 105 ? -0.231 -5.480 7.225 1.00 29.33 105 CYS A CA 1
ATOM 803 C C . CYS A 1 105 ? 0.079 -6.882 7.772 1.00 29.33 105 CYS A C 1
ATOM 805 O O . CYS A 1 105 ? -0.206 -7.196 8.925 1.00 29.33 105 CYS A O 1
ATOM 807 N N . ALA A 1 106 ? 0.646 -7.720 6.906 1.00 30.91 106 ALA A N 1
ATOM 808 C CA . ALA A 1 106 ? 0.927 -9.129 7.136 1.00 30.91 106 ALA A CA 1
ATOM 809 C C . ALA A 1 106 ? 2.139 -9.372 8.054 1.00 30.91 106 ALA A C 1
ATOM 811 O O . ALA A 1 106 ? 3.253 -8.977 7.709 1.00 30.91 106 ALA A O 1
ATOM 812 N N . SER A 1 107 ? 1.925 -10.112 9.146 1.00 26.70 107 SER A N 1
ATOM 813 C CA . SER A 1 107 ? 2.928 -10.952 9.823 1.00 26.70 107 SER A CA 1
ATOM 814 C C . SER A 1 107 ? 2.226 -11.880 10.832 1.00 26.70 107 SER A C 1
ATOM 816 O O . SER A 1 107 ? 1.722 -11.428 11.851 1.00 26.70 107 SER A O 1
ATOM 818 N N . ILE A 1 108 ? 2.135 -13.184 10.531 1.00 32.50 108 ILE A N 1
ATOM 819 C CA . ILE A 1 108 ? 1.414 -14.193 11.343 1.00 32.50 108 ILE A CA 1
ATOM 820 C C . ILE A 1 108 ? 2.335 -15.409 11.566 1.00 32.50 108 ILE A C 1
ATOM 822 O O . ILE A 1 108 ? 3.053 -15.831 10.654 1.00 32.50 108 ILE A O 1
ATOM 826 N N . ARG A 1 109 ? 2.394 -15.954 12.790 1.00 30.30 109 ARG A N 1
ATOM 827 C CA . ARG A 1 109 ? 3.282 -17.076 13.158 1.00 30.30 109 ARG A CA 1
ATOM 828 C C . ARG A 1 109 ? 2.569 -18.136 14.005 1.00 30.30 109 ARG A C 1
ATOM 830 O O . ARG A 1 109 ? 1.965 -17.808 15.013 1.00 30.30 109 ARG A O 1
ATOM 837 N N . ASP A 1 110 ? 2.764 -19.387 13.573 1.00 29.75 110 ASP A N 1
ATOM 838 C CA . ASP A 1 110 ? 2.658 -20.686 14.261 1.00 29.75 110 ASP A CA 1
ATOM 839 C C . ASP A 1 110 ? 1.294 -21.172 14.810 1.00 29.75 110 ASP A C 1
ATOM 841 O O . ASP A 1 110 ? 0.878 -20.894 15.931 1.00 29.75 110 ASP A O 1
ATOM 845 N N . GLY A 1 111 ? 0.663 -22.072 14.040 1.00 31.84 111 GLY A N 1
ATOM 846 C CA . GLY A 1 111 ? 0.560 -23.506 14.379 1.00 31.84 111 GLY A CA 1
ATOM 847 C C . GLY A 1 111 ? -0.290 -23.977 15.570 1.00 31.84 111 GLY A C 1
ATOM 848 O O . GLY A 1 111 ? -0.412 -25.184 15.762 1.00 31.84 111 GLY A O 1
ATOM 849 N N . SER A 1 112 ? -0.908 -23.097 16.357 1.00 27.44 112 SER A N 1
ATOM 850 C CA . SER A 1 112 ? -1.595 -23.475 17.612 1.00 27.44 112 SER A CA 1
ATOM 851 C C . SER A 1 112 ? -3.132 -23.506 17.538 1.00 27.44 112 SER A C 1
ATOM 853 O O . SER A 1 112 ? -3.818 -23.568 18.561 1.00 27.44 112 SER A O 1
ATOM 855 N N . CYS A 1 113 ? -3.717 -23.528 16.337 1.00 33.03 113 CYS A N 1
ATOM 856 C CA . CYS A 1 113 ? -5.170 -23.485 16.165 1.00 33.03 113 CYS A CA 1
ATOM 857 C C . CYS A 1 113 ? -5.821 -24.882 16.222 1.00 33.03 113 CYS A C 1
ATOM 859 O O . CYS A 1 113 ? -6.305 -25.415 15.227 1.00 33.03 113 CYS A O 1
ATOM 861 N N . ARG A 1 114 ? -5.840 -25.499 17.411 1.00 29.62 114 ARG A N 1
ATOM 862 C CA . ARG A 1 114 ? -6.793 -26.587 17.726 1.00 29.62 114 ARG A CA 1
ATOM 863 C C . ARG A 1 114 ? -7.717 -26.271 18.901 1.00 29.62 114 ARG A C 1
ATOM 865 O O . ARG A 1 114 ? -8.505 -27.135 19.270 1.00 29.62 114 ARG A O 1
ATOM 872 N N . HIS A 1 115 ? -7.638 -25.078 19.506 1.00 28.67 115 HIS A N 1
ATOM 873 C CA . HIS A 1 115 ? -8.327 -24.841 20.783 1.00 28.67 115 HIS A CA 1
ATOM 874 C C . HIS A 1 115 ? -8.863 -23.430 21.070 1.00 28.67 115 HIS A C 1
ATOM 876 O O . HIS A 1 115 ? -9.275 -23.177 22.202 1.00 28.67 115 HIS A O 1
ATOM 882 N N . CYS A 1 116 ? -8.938 -22.505 20.106 1.00 30.17 116 CYS A N 1
ATOM 883 C CA . CYS A 1 116 ? -9.532 -21.196 20.406 1.00 30.17 116 CYS A CA 1
ATOM 884 C C . CYS A 1 116 ? -11.068 -21.249 20.346 1.00 30.17 116 CYS A C 1
ATOM 886 O O . CYS A 1 116 ? -11.714 -20.926 19.350 1.00 30.17 116 CYS A O 1
ATOM 888 N N . ASN A 1 117 ? -11.644 -21.701 21.457 1.00 26.77 117 ASN A N 1
ATOM 889 C CA . ASN A 1 117 ? -13.047 -21.552 21.794 1.00 26.77 117 ASN A CA 1
ATOM 890 C C . ASN A 1 117 ? -13.362 -20.042 21.908 1.00 26.77 117 ASN A C 1
ATOM 892 O O . ASN A 1 117 ? -12.670 -19.330 22.626 1.00 26.77 117 ASN A O 1
ATOM 896 N N . LYS A 1 118 ? -14.364 -19.583 21.142 1.00 31.88 118 LYS A N 1
ATOM 897 C CA . LYS A 1 118 ? -15.208 -18.372 21.284 1.00 31.88 118 LYS A CA 1
ATOM 898 C C . LYS A 1 118 ? -14.653 -17.188 22.120 1.00 31.88 118 LYS A C 1
ATOM 900 O O . LYS A 1 118 ? -14.438 -17.328 23.311 1.00 31.88 118 LYS A O 1
ATOM 905 N N . MET A 1 119 ? -14.662 -15.978 21.527 1.00 27.75 119 MET A N 1
ATOM 906 C CA . MET A 1 119 ? -14.528 -14.632 22.159 1.00 27.75 119 MET A CA 1
ATOM 907 C C . MET A 1 119 ? -13.149 -13.937 22.127 1.00 27.75 119 MET A C 1
ATOM 909 O O . MET A 1 119 ? -12.626 -13.538 23.163 1.00 27.75 119 MET A O 1
ATOM 913 N N . ALA A 1 120 ? -12.582 -13.662 20.944 1.00 29.12 120 ALA A N 1
ATOM 914 C CA . ALA A 1 120 ? -11.463 -12.702 20.844 1.00 29.12 120 ALA A CA 1
ATOM 915 C C . ALA A 1 120 ? -11.569 -11.640 19.728 1.00 29.12 120 ALA A C 1
ATOM 917 O O . ALA A 1 120 ? -10.683 -10.797 19.629 1.00 29.12 120 ALA A O 1
ATOM 918 N N . CYS A 1 121 ? -12.650 -11.608 18.936 1.00 30.42 121 CYS A N 1
ATOM 919 C CA . CYS A 1 121 ? -12.987 -10.451 18.088 1.00 30.42 121 CYS A CA 1
ATOM 920 C C . CYS A 1 121 ? -14.470 -10.476 17.643 1.00 30.42 121 CYS A C 1
ATOM 922 O O . CYS A 1 121 ? -14.769 -10.833 16.508 1.00 30.42 121 CYS A O 1
ATOM 924 N N . PRO A 1 122 ? -15.440 -10.132 18.513 1.00 32.12 122 PRO A N 1
ATOM 925 C CA . PRO A 1 122 ? -16.866 -10.227 18.168 1.00 32.12 122 PRO A CA 1
ATOM 926 C C . PRO A 1 122 ? -17.339 -9.158 17.165 1.00 32.12 122 PRO A C 1
ATOM 928 O O . PRO A 1 122 ? -18.383 -9.314 16.538 1.00 32.12 122 PRO A O 1
ATOM 931 N N . ALA A 1 123 ? -16.605 -8.047 17.041 1.00 38.53 123 ALA A N 1
ATOM 932 C CA . ALA A 1 123 ? -17.106 -6.818 16.417 1.00 38.53 123 ALA A CA 1
ATOM 933 C C . ALA A 1 123 ? -17.084 -6.823 14.891 1.00 38.53 123 ALA A C 1
ATOM 935 O O . ALA A 1 123 ? -17.692 -5.959 14.257 1.00 38.53 123 ALA A O 1
ATOM 936 N N . LEU A 1 124 ? -16.379 -7.774 14.295 1.00 41.44 124 LEU A N 1
ATOM 937 C CA . LEU A 1 124 ? -16.251 -7.783 12.867 1.00 41.44 124 LEU A CA 1
ATOM 938 C C . LEU A 1 124 ? -17.524 -8.495 12.279 1.00 41.44 124 LEU A C 1
ATOM 940 O O . LEU A 1 124 ? -18.138 -7.925 11.409 1.00 41.44 124 LEU A O 1
ATOM 944 N N . HIS A 1 125 ? -18.120 -9.583 12.789 1.00 42.31 125 HIS A N 1
ATOM 945 C CA . HIS A 1 125 ? -18.815 -10.651 11.996 1.00 42.31 125 HIS A CA 1
ATOM 946 C C . HIS A 1 125 ? -19.797 -10.254 10.848 1.00 42.31 125 HIS A C 1
ATOM 948 O O . HIS A 1 125 ? -20.622 -9.383 11.061 1.00 42.31 125 HIS A O 1
ATOM 954 N N . LYS A 1 126 ? -19.806 -10.972 9.687 1.00 44.91 126 LYS A N 1
ATOM 955 C CA . LYS A 1 126 ? -20.753 -10.893 8.509 1.00 44.91 126 LYS A CA 1
ATOM 956 C C . LYS A 1 126 ? -20.697 -9.680 7.588 1.00 44.91 126 LYS A C 1
ATOM 958 O O . LYS A 1 126 ? -21.701 -9.131 7.117 1.00 44.91 126 LYS A O 1
ATOM 963 N N . ARG A 1 127 ? -19.506 -9.155 7.435 1.00 49.12 127 ARG A N 1
ATOM 964 C CA . ARG A 1 127 ? -19.466 -7.734 7.248 1.00 49.12 127 ARG A CA 1
ATOM 965 C C . ARG A 1 127 ? -18.142 -7.312 6.508 1.00 49.12 127 ARG A C 1
ATOM 967 O O . ARG A 1 127 ? -17.990 -6.187 6.072 1.00 49.12 127 ARG A O 1
ATOM 974 N N . VAL A 1 128 ? -17.218 -8.221 6.189 1.00 59.19 128 VAL A N 1
ATOM 975 C CA . VAL A 1 128 ? -16.099 -7.922 5.270 1.00 59.19 128 VAL A CA 1
ATOM 976 C C . VAL A 1 128 ? -16.568 -8.250 3.861 1.00 59.19 128 VAL A C 1
ATOM 978 O O . VAL A 1 128 ? -16.839 -9.405 3.567 1.00 59.19 128 VAL A O 1
ATOM 981 N N . PHE A 1 129 ? -16.700 -7.229 3.016 1.00 73.06 129 PHE A N 1
ATOM 982 C CA . PHE A 1 129 ? -17.065 -7.402 1.607 1.00 73.06 129 PHE A CA 1
ATOM 983 C C . PHE A 1 129 ? -15.861 -7.855 0.774 1.00 73.06 129 PHE A C 1
ATOM 985 O O . PHE A 1 129 ? -15.961 -8.754 -0.054 1.00 73.06 129 PHE A O 1
ATOM 992 N N . SER A 1 130 ? -14.699 -7.252 1.026 1.00 76.94 130 SER A N 1
ATOM 993 C CA . SER A 1 130 ? -13.482 -7.487 0.256 1.00 76.94 130 SER A CA 1
ATOM 994 C C . SER A 1 130 ? -12.267 -7.604 1.160 1.00 76.94 130 SER A C 1
ATOM 996 O O . SER A 1 130 ? -12.091 -6.790 2.069 1.00 76.94 130 SER A O 1
ATOM 998 N N . LEU A 1 131 ? -11.397 -8.557 0.849 1.00 80.50 131 LEU A N 1
ATOM 999 C CA . LEU A 1 131 ? -10.061 -8.671 1.409 1.00 80.50 131 LEU A CA 1
ATOM 1000 C C . LEU A 1 131 ? -9.046 -8.208 0.360 1.00 80.50 131 LEU A C 1
ATOM 1002 O O . LEU A 1 131 ? -9.107 -8.641 -0.790 1.00 80.50 131 LEU A O 1
ATOM 1006 N N . GLN A 1 132 ? -8.120 -7.336 0.759 1.00 84.44 132 GLN A N 1
ATOM 1007 C CA . GLN A 1 132 ? -7.001 -6.920 -0.081 1.00 84.44 132 GLN A CA 1
ATOM 1008 C C . GLN A 1 132 ? -5.677 -7.255 0.605 1.00 84.44 132 GLN A C 1
ATOM 1010 O O . GLN A 1 132 ? -5.480 -6.885 1.761 1.00 84.44 132 GLN A O 1
ATOM 1015 N N . ILE A 1 133 ? -4.777 -7.941 -0.099 1.00 84.50 133 ILE A N 1
ATOM 1016 C CA . ILE A 1 133 ? -3.472 -8.366 0.427 1.00 84.50 133 ILE A CA 1
ATOM 1017 C C . ILE A 1 133 ? -2.364 -7.733 -0.414 1.00 84.50 133 ILE A C 1
ATOM 1019 O O . ILE A 1 133 ? -2.343 -7.886 -1.633 1.00 84.50 133 ILE A O 1
ATOM 1023 N N . SER A 1 134 ? -1.430 -7.033 0.233 1.00 88.06 134 SER A N 1
ATOM 1024 C CA . SER A 1 134 ? -0.194 -6.586 -0.420 1.00 88.06 134 SER A CA 1
ATOM 1025 C C . SER A 1 134 ? 0.768 -7.763 -0.515 1.00 88.06 134 SER A C 1
ATOM 1027 O O . SER A 1 134 ? 1.178 -8.296 0.520 1.00 88.06 134 SER A O 1
ATOM 1029 N N . ILE A 1 135 ? 1.089 -8.187 -1.736 1.00 85.94 135 ILE A N 1
ATOM 1030 C CA . ILE A 1 135 ? 1.952 -9.346 -1.978 1.00 85.94 135 ILE A CA 1
ATOM 1031 C C . ILE A 1 135 ? 3.382 -8.917 -2.315 1.00 85.94 135 ILE A C 1
ATOM 1033 O O . ILE A 1 135 ? 4.321 -9.514 -1.805 1.00 85.94 135 ILE A O 1
ATOM 1037 N N . ASP A 1 136 ? 3.544 -7.849 -3.102 1.00 85.44 136 ASP A N 1
ATOM 1038 C CA . ASP A 1 136 ? 4.815 -7.201 -3.480 1.00 85.44 136 ASP A CA 1
ATOM 1039 C C . ASP A 1 136 ? 5.927 -8.127 -4.039 1.00 85.44 136 ASP A C 1
ATOM 1041 O O . ASP A 1 136 ? 7.035 -7.663 -4.278 1.00 85.44 136 ASP A O 1
ATOM 1045 N N . GLY A 1 137 ? 5.635 -9.405 -4.297 1.00 87.94 137 GLY A N 1
ATOM 1046 C CA . GLY A 1 137 ? 6.510 -10.403 -4.917 1.00 87.94 137 GLY A CA 1
ATOM 1047 C C . GLY A 1 137 ? 5.750 -11.717 -5.138 1.00 87.94 137 GLY A C 1
ATOM 1048 O O . GLY A 1 137 ? 4.889 -12.073 -4.335 1.00 87.94 137 GLY A O 1
ATOM 1049 N N . ALA A 1 138 ? 6.023 -12.413 -6.238 1.00 89.44 138 ALA A N 1
ATOM 1050 C CA . ALA A 1 138 ? 5.445 -13.714 -6.582 1.00 89.44 138 ALA A CA 1
ATOM 1051 C C . ALA A 1 138 ? 6.344 -14.898 -6.179 1.00 89.44 138 ALA A C 1
ATOM 1053 O O . ALA A 1 138 ? 5.918 -16.050 -6.269 1.00 89.44 138 ALA A O 1
ATOM 1054 N N . SER A 1 139 ? 7.564 -14.624 -5.709 1.00 91.31 139 SER A N 1
ATOM 1055 C CA . SER A 1 139 ? 8.507 -15.619 -5.197 1.00 91.31 139 SER A CA 1
ATOM 1056 C C . SER A 1 139 ? 8.900 -15.354 -3.741 1.00 91.31 139 SER A C 1
ATOM 1058 O O . SER A 1 139 ? 8.778 -14.236 -3.234 1.00 91.31 139 SER A O 1
ATOM 1060 N N . ALA A 1 140 ? 9.441 -16.381 -3.075 1.00 90.75 140 ALA A N 1
ATOM 1061 C CA . ALA A 1 140 ? 10.012 -16.234 -1.737 1.00 90.75 140 ALA A CA 1
ATOM 1062 C C . ALA A 1 140 ? 11.120 -15.175 -1.707 1.00 90.75 140 ALA A C 1
ATOM 1064 O O . ALA A 1 140 ? 11.124 -14.305 -0.840 1.00 90.75 140 ALA A O 1
ATOM 1065 N N . ALA A 1 141 ? 12.010 -15.212 -2.705 1.00 92.75 141 ALA A N 1
ATOM 1066 C CA . ALA A 1 141 ? 13.141 -14.304 -2.805 1.00 92.75 141 ALA A CA 1
ATOM 1067 C C . ALA A 1 141 ? 12.687 -12.839 -2.870 1.00 92.75 141 ALA A C 1
ATOM 1069 O O . ALA A 1 141 ? 13.148 -12.024 -2.073 1.00 92.75 141 ALA A O 1
ATOM 1070 N N . ALA A 1 142 ? 11.751 -12.506 -3.763 1.00 90.94 142 ALA A N 1
ATOM 1071 C CA . ALA A 1 142 ? 11.252 -11.139 -3.887 1.00 90.94 142 ALA A CA 1
ATOM 1072 C C . ALA A 1 142 ? 10.424 -10.715 -2.667 1.00 90.94 142 ALA A C 1
ATOM 1074 O O . ALA A 1 142 ? 10.620 -9.626 -2.126 1.00 90.94 142 ALA A O 1
ATOM 1075 N N . HIS A 1 143 ? 9.521 -11.578 -2.195 1.00 87.50 143 HIS A N 1
ATOM 1076 C CA . HIS A 1 143 ? 8.633 -11.253 -1.083 1.00 87.50 143 HIS A CA 1
ATOM 1077 C C . HIS A 1 143 ? 9.400 -10.966 0.213 1.00 87.50 143 HIS A C 1
ATOM 1079 O O . HIS A 1 143 ? 9.128 -9.974 0.892 1.00 87.50 143 HIS A O 1
ATOM 1085 N N . GLU A 1 144 ? 10.371 -11.811 0.554 1.00 88.62 144 GLU A N 1
ATOM 1086 C CA . GLU A 1 144 ? 11.148 -11.689 1.791 1.00 88.62 144 GLU A CA 1
ATOM 1087 C C . GLU A 1 144 ? 12.195 -10.575 1.713 1.00 88.62 144 GLU A C 1
ATOM 1089 O O . GLU A 1 144 ? 12.435 -9.891 2.712 1.00 88.62 144 GLU A O 1
ATOM 1094 N N . LEU A 1 145 ? 12.761 -10.325 0.525 1.00 91.88 145 LEU A N 1
ATOM 1095 C CA . LEU A 1 145 ? 13.634 -9.176 0.286 1.00 91.88 145 LEU A CA 1
ATOM 1096 C C . LEU A 1 145 ? 12.888 -7.857 0.523 1.00 91.88 145 LEU A C 1
ATOM 1098 O O . LEU A 1 145 ? 13.396 -6.953 1.189 1.00 91.88 145 LEU A O 1
ATOM 1102 N N . LEU A 1 146 ? 11.680 -7.742 -0.028 1.00 88.81 146 LEU A N 1
ATOM 1103 C CA . LEU A 1 146 ? 10.927 -6.491 -0.037 1.00 88.81 146 LEU A CA 1
ATOM 1104 C C . LEU A 1 146 ? 10.142 -6.244 1.246 1.00 88.81 146 LEU A C 1
ATOM 1106 O O . LEU A 1 146 ? 9.848 -5.094 1.585 1.00 88.81 146 LEU A O 1
ATOM 1110 N N . ARG A 1 147 ? 9.827 -7.302 1.993 1.00 84.12 147 ARG A N 1
ATOM 1111 C CA . ARG A 1 147 ? 9.076 -7.213 3.242 1.00 84.12 147 ARG A CA 1
ATOM 1112 C C . ARG A 1 147 ? 9.922 -7.748 4.383 1.00 84.12 147 ARG A C 1
ATOM 1114 O O . ARG A 1 147 ? 9.916 -8.934 4.694 1.00 84.12 147 ARG A O 1
ATOM 1121 N N . ARG A 1 148 ? 10.624 -6.836 5.057 1.00 80.38 148 ARG A N 1
ATOM 1122 C CA . ARG A 1 148 ? 11.487 -7.170 6.195 1.00 80.38 148 ARG A CA 1
ATOM 1123 C C . ARG A 1 148 ? 10.715 -7.967 7.255 1.00 80.38 148 ARG A C 1
ATOM 1125 O O . ARG A 1 148 ? 9.742 -7.473 7.820 1.00 80.38 148 ARG A O 1
ATOM 1132 N N . GLY A 1 149 ? 11.183 -9.181 7.539 1.00 80.69 149 GLY A N 1
ATOM 1133 C CA . GLY A 1 149 ? 10.568 -10.091 8.511 1.00 80.69 149 GLY A CA 1
ATOM 1134 C C . GLY A 1 149 ? 9.364 -10.880 7.985 1.00 80.69 149 GLY A C 1
ATOM 1135 O O . GLY A 1 149 ? 8.746 -11.615 8.759 1.00 80.69 149 GLY A O 1
ATOM 1136 N N . ALA A 1 150 ? 9.019 -10.750 6.701 1.00 77.81 150 ALA A N 1
ATOM 1137 C CA . ALA A 1 150 ? 8.058 -11.635 6.062 1.00 77.81 150 ALA A CA 1
ATOM 1138 C C . ALA A 1 150 ? 8.647 -13.038 5.876 1.00 77.81 150 ALA A C 1
ATOM 1140 O O . ALA A 1 150 ? 9.860 -13.223 5.848 1.00 77.81 150 ALA A O 1
ATOM 1141 N N . ARG A 1 151 ? 7.753 -14.022 5.776 1.00 83.25 151 ARG A N 1
ATOM 1142 C CA . ARG A 1 151 ? 8.077 -15.422 5.495 1.00 83.25 151 ARG A CA 1
ATOM 1143 C C . ARG A 1 151 ? 7.149 -15.900 4.399 1.00 83.25 151 ARG A C 1
ATOM 1145 O O . ARG A 1 151 ? 5.926 -15.782 4.549 1.00 83.25 151 ARG A O 1
ATOM 1152 N N . TRP A 1 152 ? 7.702 -16.413 3.314 1.00 85.88 152 TRP A N 1
ATOM 1153 C CA . TRP A 1 152 ? 6.928 -16.782 2.138 1.00 85.88 152 TRP A CA 1
ATOM 1154 C C . TRP A 1 152 ? 5.888 -17.860 2.437 1.00 85.88 152 TRP A C 1
ATOM 1156 O O . TRP A 1 152 ? 4.745 -17.773 1.989 1.00 85.88 152 TRP A O 1
ATOM 1166 N N . GLU A 1 153 ? 6.224 -18.834 3.282 1.00 84.44 153 GLU A N 1
ATOM 1167 C CA . GLU A 1 153 ? 5.309 -19.913 3.652 1.00 84.44 153 GLU A CA 1
ATOM 1168 C C . GLU A 1 153 ? 4.065 -19.377 4.363 1.00 84.44 153 GLU A C 1
ATOM 1170 O O . GLU A 1 153 ? 2.959 -19.869 4.135 1.00 84.44 153 GLU A O 1
ATOM 1175 N N . VAL A 1 154 ? 4.232 -18.341 5.191 1.00 80.62 154 VAL A N 1
ATOM 1176 C CA . VAL A 1 154 ? 3.124 -17.665 5.880 1.00 80.62 154 VAL A CA 1
ATOM 1177 C C . VAL A 1 154 ? 2.252 -16.928 4.878 1.00 80.62 154 VAL A C 1
ATOM 1179 O O . VAL A 1 154 ? 1.030 -17.019 4.954 1.00 80.62 154 VAL A O 1
ATOM 1182 N N . MET A 1 155 ? 2.853 -16.216 3.921 1.00 84.56 155 MET A N 1
ATOM 1183 C CA . MET A 1 155 ? 2.087 -15.547 2.870 1.00 84.56 155 MET A CA 1
ATOM 1184 C C . MET A 1 155 ? 1.252 -16.563 2.081 1.00 84.56 155 MET A C 1
ATOM 1186 O O . MET A 1 155 ? 0.049 -16.381 1.915 1.00 84.56 155 MET A O 1
ATOM 1190 N N . GLN A 1 156 ? 1.845 -17.695 1.708 1.00 83.94 156 GLN A N 1
ATOM 1191 C CA . GLN A 1 156 ? 1.144 -18.774 1.015 1.00 83.94 156 GLN A CA 1
ATOM 1192 C C . GLN A 1 156 ? 0.014 -19.388 1.862 1.00 83.94 156 GLN A C 1
ATOM 1194 O O . GLN A 1 156 ? -1.050 -19.713 1.332 1.00 83.94 156 GLN A O 1
ATOM 1199 N N . GLN A 1 157 ? 0.204 -19.539 3.177 1.00 81.00 157 GLN A N 1
ATOM 1200 C CA . GLN A 1 157 ? -0.861 -19.963 4.098 1.00 81.00 157 GLN A CA 1
ATOM 1201 C C . GLN A 1 157 ? -2.002 -18.939 4.151 1.00 81.00 157 GLN A C 1
ATOM 1203 O O . GLN A 1 157 ? -3.166 -19.325 4.051 1.00 81.00 157 GLN A O 1
ATOM 1208 N N . ASN A 1 158 ? -1.678 -17.647 4.231 1.00 80.62 158 ASN A N 1
ATOM 1209 C CA . ASN A 1 158 ? -2.659 -16.564 4.250 1.00 80.62 158 ASN A CA 1
ATOM 1210 C C . ASN A 1 158 ? -3.454 -16.488 2.942 1.00 80.62 158 ASN A C 1
ATOM 1212 O O . ASN A 1 158 ? -4.667 -16.296 2.982 1.00 80.62 158 ASN A O 1
ATOM 1216 N N . LEU A 1 159 ? -2.802 -16.679 1.791 1.00 83.94 159 LEU A N 1
ATOM 1217 C CA . LEU A 1 159 ? -3.468 -16.709 0.488 1.00 83.94 159 LEU A CA 1
ATOM 1218 C C . LEU A 1 159 ? -4.424 -17.902 0.376 1.00 83.94 159 LEU A C 1
ATOM 1220 O O . LEU A 1 159 ? -5.551 -17.728 -0.079 1.00 83.94 159 LEU A O 1
ATOM 1224 N N . ARG A 1 160 ? -4.030 -19.090 0.860 1.00 83.38 160 ARG A N 1
ATOM 1225 C CA . ARG A 1 160 ? -4.930 -20.258 0.927 1.00 83.38 160 ARG A CA 1
ATOM 1226 C C . ARG A 1 160 ? -6.114 -20.026 1.860 1.00 83.38 160 ARG A C 1
ATOM 1228 O O . ARG A 1 160 ? -7.239 -20.361 1.508 1.00 83.38 160 ARG A O 1
ATOM 1235 N N . PHE A 1 161 ? -5.879 -19.433 3.028 1.00 80.94 161 PHE A N 1
ATOM 1236 C CA . PHE A 1 161 ? -6.952 -19.072 3.952 1.00 80.94 161 PHE A CA 1
ATOM 1237 C C . PHE A 1 161 ? -7.930 -18.078 3.309 1.00 80.94 161 PHE A C 1
ATOM 1239 O O . PHE A 1 161 ? -9.138 -18.298 3.330 1.00 80.94 161 PHE A O 1
ATOM 1246 N N . ALA A 1 162 ? -7.412 -17.027 2.670 1.00 81.38 162 ALA A N 1
ATOM 1247 C CA . ALA A 1 162 ? -8.205 -16.028 1.962 1.00 81.38 162 ALA A CA 1
ATOM 1248 C C . ALA A 1 162 ? -9.015 -16.622 0.799 1.00 81.38 162 ALA A C 1
ATOM 1250 O O . ALA A 1 162 ? -10.179 -16.262 0.621 1.00 81.38 162 ALA A O 1
ATOM 1251 N N . ALA A 1 163 ? -8.427 -17.547 0.037 1.00 83.00 163 ALA A N 1
ATOM 1252 C CA . ALA A 1 163 ? -9.133 -18.295 -0.998 1.00 83.00 163 ALA A CA 1
ATOM 1253 C C . ALA A 1 163 ? -10.273 -19.133 -0.397 1.00 83.00 163 ALA A C 1
ATOM 1255 O O . ALA A 1 163 ? -11.396 -19.063 -0.883 1.00 83.00 163 ALA A O 1
ATOM 1256 N N . GLY A 1 164 ? -10.032 -19.817 0.727 1.00 81.69 164 GLY A N 1
ATOM 1257 C CA . GLY A 1 164 ? -11.074 -20.549 1.449 1.00 81.69 164 GLY A CA 1
ATOM 1258 C C . GLY A 1 164 ? -12.227 -19.655 1.925 1.00 81.69 164 GLY A C 1
ATOM 1259 O O . GLY A 1 164 ? -13.385 -20.054 1.835 1.00 81.69 164 GLY A O 1
ATOM 1260 N N . LEU A 1 165 ? -11.947 -18.424 2.376 1.00 80.81 165 LEU A N 1
ATOM 1261 C CA . LEU A 1 165 ? -12.996 -17.454 2.730 1.00 80.81 165 LEU A CA 1
ATOM 1262 C C . LEU A 1 165 ? -13.859 -17.070 1.521 1.00 80.81 165 LEU A C 1
ATOM 1264 O O . LEU A 1 165 ? -15.072 -16.907 1.660 1.00 80.81 165 LEU A O 1
ATOM 1268 N N . LEU A 1 166 ? -13.234 -16.907 0.354 1.00 82.06 166 LEU A N 1
ATOM 1269 C CA . LEU A 1 166 ? -13.924 -16.592 -0.892 1.00 82.06 166 LEU A CA 1
ATOM 1270 C C . LEU A 1 166 ? -14.793 -17.770 -1.357 1.00 82.06 166 LEU A C 1
ATOM 1272 O O . LEU A 1 166 ? -15.963 -17.574 -1.669 1.00 82.06 166 LEU A O 1
ATOM 1276 N N . GLU A 1 167 ? -14.251 -18.989 -1.354 1.00 84.69 167 GLU A N 1
ATOM 1277 C CA . GLU A 1 167 ? -14.970 -20.214 -1.737 1.00 84.69 167 GLU A CA 1
ATOM 1278 C C . GLU A 1 167 ? -16.190 -20.479 -0.846 1.00 84.69 167 GLU A C 1
ATOM 1280 O O . GLU A 1 167 ? -17.235 -20.912 -1.323 1.00 84.69 167 GLU A O 1
ATOM 1285 N N . GLN A 1 168 ? -16.085 -20.164 0.447 1.00 82.06 168 GLN A N 1
ATOM 1286 C CA . GLN A 1 168 ? -17.181 -20.286 1.412 1.00 82.06 168 GLN A CA 1
ATOM 1287 C C . GLN A 1 168 ? -18.207 -19.140 1.325 1.00 82.06 168 GLN A C 1
ATOM 1289 O O . GLN A 1 168 ? -19.166 -19.122 2.098 1.00 82.06 168 GLN A O 1
ATOM 1294 N N . GLY A 1 169 ? -18.008 -18.157 0.438 1.00 80.94 169 GLY A N 1
ATOM 1295 C CA . GLY A 1 169 ? -18.876 -16.981 0.315 1.00 80.94 169 GLY A CA 1
ATOM 1296 C C . GLY A 1 169 ? -18.835 -16.048 1.532 1.00 80.94 169 GLY A C 1
ATOM 1297 O O . GLY A 1 169 ? -19.769 -15.280 1.758 1.00 80.94 169 GLY A O 1
ATOM 1298 N N . LEU A 1 170 ? -17.776 -16.118 2.348 1.00 76.12 170 LEU A N 1
ATOM 1299 C CA . LEU A 1 170 ? -17.601 -15.266 3.533 1.00 76.12 170 LEU A CA 1
ATOM 1300 C C . LEU A 1 170 ? -17.070 -13.871 3.182 1.00 76.12 170 LEU A C 1
ATOM 1302 O O . LEU A 1 170 ? -17.240 -12.936 3.969 1.00 76.12 170 LEU A O 1
ATOM 1306 N N . ILE A 1 171 ? -16.444 -13.743 2.012 1.00 75.94 171 ILE A N 1
ATOM 1307 C CA . ILE A 1 171 ? -16.053 -12.492 1.357 1.00 75.94 171 ILE A CA 1
ATOM 1308 C C . ILE A 1 171 ? -16.464 -12.567 -0.118 1.00 75.94 171 ILE A C 1
ATOM 1310 O O . ILE A 1 171 ? -16.473 -13.647 -0.699 1.00 75.94 171 ILE A O 1
ATOM 1314 N N . GLU A 1 172 ? -16.767 -11.429 -0.738 1.00 82.62 172 GLU A N 1
ATOM 1315 C CA . GLU A 1 172 ? -17.145 -11.369 -2.160 1.00 82.62 172 GLU A CA 1
ATOM 1316 C C . GLU A 1 172 ? -15.954 -11.085 -3.079 1.00 82.62 172 GLU A C 1
ATOM 1318 O O . GLU A 1 172 ? -16.007 -11.330 -4.284 1.00 82.62 172 GLU A O 1
ATOM 1323 N N . ARG A 1 173 ? -14.863 -10.539 -2.529 1.00 82.12 173 ARG A N 1
ATOM 1324 C CA . ARG A 1 173 ? -13.690 -10.150 -3.315 1.00 82.12 173 ARG A CA 1
ATOM 1325 C C . ARG A 1 173 ? -12.391 -10.436 -2.584 1.00 82.12 173 ARG A C 1
ATOM 1327 O O . ARG A 1 173 ? -12.215 -10.027 -1.438 1.00 82.12 173 ARG A O 1
ATOM 1334 N N . LEU A 1 174 ? -11.456 -11.049 -3.303 1.00 85.12 174 LEU A N 1
ATOM 1335 C CA . LEU A 1 174 ? -10.063 -11.203 -2.897 1.00 85.12 174 LEU A CA 1
ATOM 13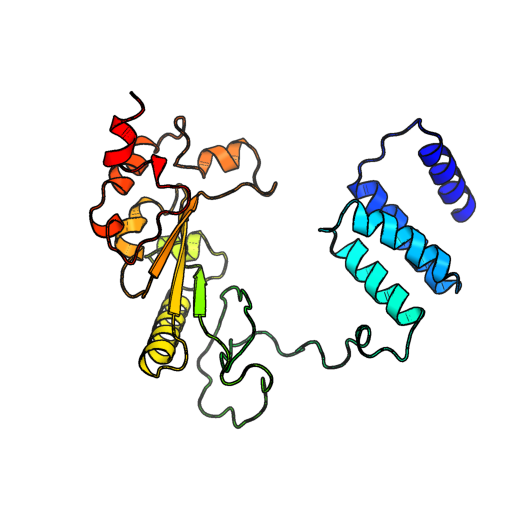36 C C . LEU A 1 174 ? -9.153 -10.496 -3.904 1.00 85.12 174 LEU A C 1
ATOM 1338 O O . LEU A 1 174 ? -8.929 -10.993 -5.013 1.00 85.12 174 LEU A O 1
ATOM 1342 N N . SER A 1 175 ? -8.645 -9.332 -3.519 1.00 87.50 175 SER A N 1
ATOM 1343 C CA . SER A 1 175 ? -7.771 -8.509 -4.347 1.00 87.50 175 SER A CA 1
ATOM 1344 C C . SER A 1 175 ? -6.327 -8.600 -3.864 1.00 87.50 175 SER A C 1
ATOM 1346 O O . SER A 1 175 ? -6.060 -8.549 -2.667 1.00 87.50 175 SER A O 1
ATOM 1348 N N . LEU A 1 176 ? -5.378 -8.675 -4.786 1.00 88.81 176 LEU A N 1
ATOM 1349 C CA . LEU A 1 176 ? -3.966 -8.477 -4.474 1.00 88.81 176 LEU A CA 1
ATOM 1350 C C . LEU A 1 176 ? -3.544 -7.058 -4.840 1.00 88.81 176 LEU A C 1
ATOM 1352 O O . LEU A 1 176 ? -4.077 -6.462 -5.773 1.00 88.81 176 LEU A O 1
ATOM 1356 N N . SER A 1 177 ? -2.594 -6.516 -4.092 1.00 89.81 177 SER A N 1
ATOM 1357 C CA . SER A 1 177 ? -1.878 -5.292 -4.435 1.00 89.81 177 SER A CA 1
ATOM 1358 C C . SER A 1 177 ? -0.405 -5.623 -4.616 1.00 89.81 177 SER A C 1
ATOM 1360 O O . SER A 1 177 ? 0.178 -6.348 -3.806 1.00 89.81 177 SER A O 1
ATOM 1362 N N . PHE A 1 178 ? 0.182 -5.094 -5.678 1.00 91.81 178 PHE A N 1
ATOM 1363 C CA . PHE A 1 178 ? 1.566 -5.316 -6.053 1.00 91.81 178 PHE A CA 1
ATOM 1364 C C . PHE A 1 178 ? 2.210 -3.969 -6.371 1.00 91.81 178 PHE A C 1
ATOM 1366 O O . PHE A 1 178 ? 1.875 -3.316 -7.365 1.00 91.81 178 PHE A O 1
ATOM 1373 N N . THR A 1 179 ? 3.131 -3.547 -5.509 1.00 93.62 179 THR A N 1
ATOM 1374 C CA . THR A 1 179 ? 3.903 -2.322 -5.716 1.00 93.62 179 THR A CA 1
ATOM 1375 C C . THR A 1 179 ? 5.092 -2.621 -6.621 1.00 93.62 179 THR A C 1
ATOM 1377 O O . THR A 1 179 ? 6.016 -3.323 -6.220 1.00 93.62 179 THR A O 1
ATOM 1380 N N . VAL A 1 180 ? 5.063 -2.105 -7.847 1.00 95.31 180 VAL A N 1
ATOM 1381 C CA . VAL A 1 180 ? 6.081 -2.343 -8.873 1.00 95.31 180 VAL A CA 1
ATOM 1382 C C . VAL A 1 180 ? 7.308 -1.471 -8.620 1.00 95.31 180 VAL A C 1
ATOM 1384 O O . VAL A 1 180 ? 7.205 -0.243 -8.518 1.00 95.31 180 VAL A O 1
ATOM 1387 N N . GLN A 1 181 ? 8.464 -2.126 -8.557 1.00 96.19 181 GLN A N 1
ATOM 1388 C CA . GLN A 1 181 ? 9.792 -1.538 -8.389 1.00 96.19 181 GLN A CA 1
ATOM 1389 C C . GLN A 1 181 ? 10.870 -2.429 -9.030 1.00 96.19 181 GLN A C 1
ATOM 1391 O O . GLN A 1 181 ? 10.578 -3.520 -9.528 1.00 96.19 181 GLN A O 1
ATOM 1396 N N . ALA A 1 182 ? 12.115 -1.951 -9.043 1.00 97.00 182 ALA A N 1
ATOM 1397 C CA . ALA A 1 182 ? 13.247 -2.598 -9.710 1.00 97.00 182 ALA A CA 1
ATOM 1398 C C . ALA A 1 182 ? 13.445 -4.069 -9.306 1.00 97.00 182 ALA A C 1
ATOM 1400 O O . ALA A 1 182 ? 13.775 -4.902 -10.145 1.00 97.00 182 ALA A O 1
ATOM 1401 N N . GLU A 1 183 ? 13.186 -4.415 -8.046 1.00 95.94 183 GLU A N 1
ATOM 1402 C CA . GLU A 1 183 ? 13.427 -5.762 -7.536 1.00 95.94 183 GLU A CA 1
ATOM 1403 C C . GLU A 1 183 ? 12.355 -6.794 -7.930 1.00 95.94 183 GLU A C 1
ATOM 1405 O O . GLU A 1 183 ? 12.607 -7.988 -7.798 1.00 95.94 183 GLU A O 1
ATOM 1410 N N . ASN A 1 184 ? 11.163 -6.376 -8.382 1.00 95.31 184 ASN A N 1
ATOM 1411 C CA . ASN A 1 184 ? 10.023 -7.293 -8.551 1.00 95.31 184 ASN A CA 1
ATOM 1412 C C . ASN A 1 184 ? 9.248 -7.171 -9.871 1.00 95.31 184 ASN A C 1
ATOM 1414 O O . ASN A 1 184 ? 8.360 -7.985 -10.122 1.00 95.31 184 ASN A O 1
ATOM 1418 N N . PHE A 1 185 ? 9.556 -6.203 -10.740 1.00 95.31 185 PHE A N 1
ATOM 1419 C CA . PHE A 1 185 ? 8.773 -5.994 -11.967 1.00 95.31 185 PHE A CA 1
ATOM 1420 C C . PHE A 1 185 ? 8.771 -7.209 -12.913 1.00 95.31 185 PHE A C 1
ATOM 1422 O O . PHE A 1 185 ? 7.797 -7.440 -13.627 1.00 95.31 185 PHE A O 1
ATOM 1429 N N . HIS A 1 186 ? 9.830 -8.022 -12.888 1.00 94.19 186 HIS A N 1
ATOM 1430 C CA . HIS A 1 186 ? 9.928 -9.261 -13.663 1.00 94.19 186 HIS A CA 1
ATOM 1431 C C . HIS A 1 186 ? 8.862 -10.299 -13.277 1.00 94.19 186 HIS A C 1
ATOM 1433 O O . HIS A 1 186 ? 8.491 -11.141 -14.091 1.00 94.19 186 HIS A O 1
ATOM 1439 N N . GLU A 1 187 ? 8.342 -10.226 -12.052 1.00 93.12 187 GLU A N 1
ATOM 1440 C CA . GLU A 1 187 ? 7.381 -11.182 -11.503 1.00 93.12 187 GLU A CA 1
ATOM 1441 C C . GLU A 1 187 ? 5.919 -10.762 -11.728 1.00 93.12 187 GLU A C 1
ATOM 1443 O O . GLU A 1 187 ? 5.000 -11.485 -11.341 1.00 93.12 187 GLU A O 1
ATOM 1448 N N . MET A 1 188 ? 5.666 -9.613 -12.369 1.00 91.31 188 MET A N 1
ATOM 1449 C CA . MET A 1 188 ? 4.307 -9.085 -12.558 1.00 91.31 188 MET A CA 1
ATOM 1450 C C . MET A 1 188 ? 3.377 -10.070 -13.282 1.00 91.31 188 MET A C 1
ATOM 1452 O O . MET A 1 188 ? 2.204 -10.193 -12.929 1.00 91.31 188 MET A O 1
ATOM 1456 N N . GLY A 1 189 ? 3.890 -10.811 -14.267 1.00 84.56 189 GLY A N 1
ATOM 1457 C CA . GLY A 1 189 ? 3.115 -11.846 -14.951 1.00 84.56 189 GLY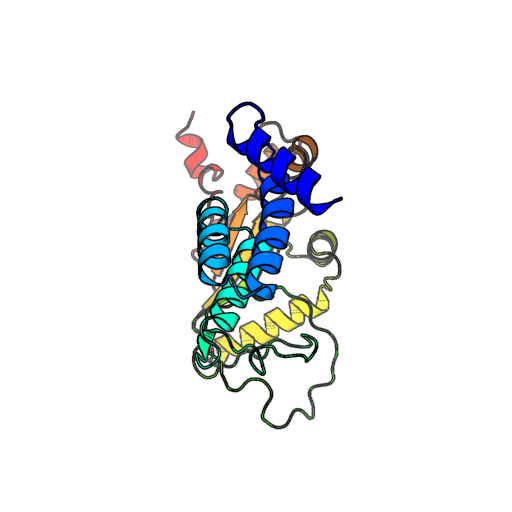 A CA 1
ATOM 1458 C C . GLY A 1 189 ? 2.733 -13.013 -14.031 1.00 84.56 189 GLY A C 1
ATOM 1459 O O . GLY A 1 189 ? 1.608 -13.512 -14.100 1.00 84.56 189 GLY A O 1
ATOM 1460 N N . GLU A 1 190 ? 3.630 -13.425 -13.133 1.00 83.31 190 GLU A N 1
ATOM 1461 C CA . GLU A 1 190 ? 3.430 -14.559 -12.217 1.00 83.31 190 GLU A CA 1
ATOM 1462 C C . GLU A 1 190 ? 2.545 -14.207 -11.018 1.00 83.31 190 GLU A C 1
ATOM 1464 O O . GLU A 1 190 ? 1.693 -15.003 -10.623 1.00 83.31 190 GLU A O 1
ATOM 1469 N N . GLY A 1 191 ? 2.664 -12.982 -10.497 1.00 64.94 191 GLY A N 1
ATOM 1470 C CA . GLY A 1 191 ? 1.853 -12.489 -9.379 1.00 64.94 191 GLY A CA 1
ATOM 1471 C C . GLY A 1 191 ? 0.349 -12.425 -9.673 1.00 64.94 191 GLY A C 1
ATOM 1472 O O . GLY A 1 191 ? -0.454 -12.277 -8.755 1.00 64.94 191 GLY A O 1
ATOM 1473 N N . SER A 1 192 ? -0.053 -12.560 -10.941 1.00 60.00 192 SER A N 1
ATOM 1474 C CA . SER A 1 192 ? -1.457 -12.582 -11.372 1.00 60.00 192 SER A CA 1
ATOM 1475 C C . SER A 1 192 ? -2.195 -13.900 -11.083 1.00 60.00 192 SER A C 1
ATOM 1477 O O . SER A 1 192 ? -3.417 -13.974 -11.253 1.00 60.00 192 SER A O 1
ATOM 1479 N N . LEU A 1 193 ? -1.486 -14.943 -10.643 1.00 57.62 193 LEU A N 1
ATOM 1480 C CA . LEU A 1 193 ? -2.050 -16.273 -10.433 1.00 57.62 193 LEU A CA 1
ATOM 1481 C C . LEU A 1 193 ? -2.748 -16.377 -9.058 1.00 57.62 193 LEU A C 1
ATOM 1483 O O . LEU A 1 193 ? -2.201 -15.995 -8.030 1.00 57.62 193 LEU A O 1
ATOM 1487 N N . ASN A 1 194 ? -3.965 -16.936 -9.050 1.00 57.50 194 ASN A N 1
ATOM 1488 C CA . ASN A 1 194 ? -4.801 -17.287 -7.880 1.00 57.50 194 ASN A CA 1
ATOM 1489 C C . ASN A 1 194 ? -5.600 -16.177 -7.162 1.00 57.50 194 ASN A C 1
ATOM 1491 O O . ASN A 1 194 ? -6.242 -16.463 -6.153 1.00 57.50 194 ASN A O 1
ATOM 1495 N N . ALA A 1 195 ? -5.663 -14.947 -7.683 1.00 66.00 195 ALA A N 1
ATOM 1496 C CA . ALA A 1 195 ? -6.529 -13.896 -7.130 1.00 66.00 195 ALA A CA 1
ATOM 1497 C C . ALA A 1 195 ? -7.752 -13.592 -8.011 1.00 66.00 195 ALA A C 1
ATOM 1499 O O . ALA A 1 195 ? -7.700 -13.712 -9.237 1.00 66.00 195 ALA A O 1
ATOM 1500 N N . THR A 1 196 ? -8.855 -13.132 -7.400 1.00 71.44 196 THR A N 1
ATOM 1501 C CA . THR A 1 196 ? -10.018 -12.637 -8.174 1.00 71.44 196 THR A CA 1
ATOM 1502 C C . THR A 1 196 ? -9.699 -11.340 -8.905 1.00 71.44 196 THR A C 1
ATOM 1504 O O . THR A 1 196 ? -10.258 -11.068 -9.964 1.00 71.44 196 THR A O 1
ATOM 1507 N N . SER A 1 197 ? -8.779 -10.551 -8.350 1.00 86.81 197 SER A N 1
ATOM 1508 C CA . SER A 1 197 ? -8.218 -9.366 -8.990 1.00 86.81 197 SER A CA 1
ATOM 1509 C C . SER A 1 197 ? -6.832 -9.050 -8.439 1.00 86.81 197 SER A C 1
ATOM 1511 O O . SER A 1 197 ? -6.537 -9.366 -7.288 1.00 86.81 197 SER A O 1
ATOM 1513 N N . ILE A 1 198 ? -5.999 -8.390 -9.234 1.00 90.38 198 ILE A N 1
ATOM 1514 C CA . ILE A 1 198 ? -4.710 -7.851 -8.798 1.00 90.38 198 ILE A CA 1
ATOM 1515 C C . ILE A 1 198 ? -4.550 -6.417 -9.294 1.00 90.38 198 ILE A C 1
ATOM 1517 O O . ILE A 1 198 ? -4.873 -6.114 -10.440 1.00 90.38 198 ILE A O 1
ATOM 1521 N N . TYR A 1 199 ? -4.074 -5.541 -8.417 1.00 91.12 199 TYR A N 1
ATOM 1522 C CA . TYR A 1 199 ? -3.714 -4.165 -8.717 1.00 91.12 199 TYR A CA 1
ATOM 1523 C C . TYR A 1 199 ? -2.195 -4.029 -8.774 1.00 91.12 199 TYR A C 1
ATOM 1525 O O . TYR A 1 199 ? -1.516 -4.336 -7.794 1.00 91.12 199 TYR A O 1
ATOM 1533 N N . PHE A 1 200 ? -1.682 -3.527 -9.894 1.00 93.00 200 PHE A N 1
ATOM 1534 C CA . PHE A 1 200 ? -0.291 -3.111 -10.032 1.00 93.00 200 PHE A CA 1
ATOM 1535 C C . PHE A 1 200 ? -0.199 -1.590 -9.953 1.00 93.00 200 PHE A C 1
ATOM 1537 O O . PHE A 1 200 ? -0.906 -0.879 -10.672 1.00 93.00 200 PHE A O 1
ATOM 1544 N N . GLY A 1 201 ? 0.688 -1.091 -9.094 1.00 92.25 201 GLY A N 1
ATOM 1545 C CA . GLY A 1 201 ? 0.934 0.340 -8.947 1.00 92.25 201 GLY A CA 1
ATOM 1546 C C . GLY A 1 201 ? 2.414 0.660 -8.815 1.00 92.25 201 GLY A C 1
ATOM 1547 O O . GLY A 1 201 ? 3.172 -0.119 -8.248 1.00 92.25 201 GLY A O 1
ATOM 1548 N N . LYS A 1 202 ? 2.818 1.825 -9.321 1.00 94.62 202 LYS A N 1
ATOM 1549 C CA . LYS A 1 202 ? 4.167 2.378 -9.152 1.00 94.62 202 LYS A CA 1
ATOM 1550 C C . LYS A 1 202 ? 4.521 2.518 -7.668 1.00 94.62 202 LYS A C 1
ATOM 1552 O O . LYS A 1 202 ? 3.697 3.009 -6.891 1.00 94.62 202 LYS A O 1
ATOM 1557 N N . VAL A 1 203 ? 5.754 2.169 -7.293 1.00 94.00 203 VAL A N 1
ATOM 1558 C CA . VAL A 1 203 ? 6.326 2.629 -6.020 1.00 94.00 203 VAL A CA 1
ATOM 1559 C C . VAL A 1 203 ? 6.286 4.159 -5.963 1.00 94.00 203 VAL A C 1
ATOM 1561 O O . VAL A 1 203 ? 6.587 4.835 -6.944 1.00 94.00 203 VAL A O 1
ATOM 1564 N N . ALA A 1 204 ? 5.882 4.713 -4.822 1.00 89.75 204 ALA A N 1
ATOM 1565 C CA . ALA A 1 204 ? 5.799 6.154 -4.601 1.00 89.75 204 ALA A CA 1
ATOM 1566 C C . ALA A 1 204 ? 6.756 6.573 -3.481 1.00 89.75 204 ALA A C 1
ATOM 1568 O O . ALA A 1 204 ? 6.933 5.844 -2.503 1.00 89.75 204 ALA A O 1
ATOM 1569 N N . ASN A 1 205 ? 7.354 7.760 -3.605 1.00 89.06 205 ASN A N 1
ATOM 1570 C CA . ASN A 1 205 ? 8.201 8.326 -2.560 1.00 89.06 205 ASN A CA 1
ATOM 1571 C C . ASN A 1 205 ? 7.416 9.322 -1.697 1.00 89.06 205 ASN A C 1
ATOM 1573 O O . ASN A 1 205 ? 7.147 10.442 -2.122 1.00 89.06 205 ASN A O 1
ATOM 1577 N N . TRP A 1 206 ? 7.103 8.933 -0.461 1.00 85.44 206 TRP A N 1
ATOM 1578 C CA . TRP A 1 206 ? 6.430 9.781 0.534 1.00 85.44 206 TRP A CA 1
ATOM 1579 C C . TRP A 1 206 ? 7.420 10.497 1.469 1.00 85.44 206 TRP A C 1
ATOM 1581 O O . TRP A 1 206 ? 7.111 10.779 2.625 1.00 85.44 206 TRP A O 1
ATOM 1591 N N . GLY A 1 207 ? 8.640 10.752 0.983 1.00 81.31 207 GLY A N 1
ATOM 1592 C CA . GLY A 1 207 ? 9.759 11.258 1.783 1.00 81.31 207 GLY A CA 1
ATOM 1593 C C . GLY A 1 207 ? 10.509 10.166 2.551 1.00 81.31 207 GLY A C 1
ATOM 1594 O O . GLY A 1 207 ? 11.251 10.475 3.479 1.00 81.31 207 GLY A O 1
ATOM 1595 N N . THR A 1 208 ? 10.298 8.897 2.188 1.00 83.62 208 THR A N 1
ATOM 1596 C CA . THR A 1 208 ? 10.981 7.733 2.776 1.00 83.62 208 THR A CA 1
ATOM 1597 C C . THR A 1 208 ? 12.342 7.486 2.134 1.00 83.62 208 THR A C 1
ATOM 1599 O O . THR A 1 208 ? 13.251 7.017 2.810 1.00 83.62 208 THR A O 1
ATOM 1602 N N . PHE A 1 209 ? 12.480 7.801 0.845 1.00 88.12 209 PHE A N 1
ATOM 1603 C CA . PHE A 1 209 ? 13.704 7.587 0.079 1.00 88.12 209 PHE A CA 1
ATOM 1604 C C . PHE A 1 209 ? 14.360 8.924 -0.254 1.00 88.12 209 PHE A C 1
ATOM 1606 O O . PHE A 1 209 ? 13.674 9.899 -0.586 1.00 88.12 209 PHE A O 1
ATOM 1613 N N . SER A 1 210 ? 15.689 8.959 -0.244 1.00 94.25 210 SER A N 1
ATOM 1614 C CA . SER A 1 210 ? 16.434 10.018 -0.922 1.00 94.25 210 SER A CA 1
ATOM 1615 C C . SER A 1 210 ? 16.146 10.003 -2.435 1.00 94.25 210 SER A C 1
ATOM 1617 O O . SER A 1 210 ? 15.673 8.994 -2.972 1.00 94.25 210 SER A O 1
ATOM 1619 N N . PRO A 1 211 ? 16.441 11.096 -3.163 1.00 93.19 211 PRO A N 1
ATOM 1620 C CA . PRO A 1 211 ? 16.260 11.132 -4.614 1.00 93.19 211 PRO A CA 1
ATOM 1621 C C . PRO A 1 211 ? 16.991 9.999 -5.348 1.00 93.19 211 PRO A C 1
ATOM 1623 O O . PRO A 1 211 ? 16.416 9.390 -6.245 1.00 93.19 211 PRO A O 1
ATOM 1626 N N . ALA A 1 212 ? 18.220 9.674 -4.932 1.00 94.00 212 ALA A N 1
ATOM 1627 C CA . ALA A 1 212 ? 19.017 8.607 -5.537 1.00 94.00 212 ALA A CA 1
ATOM 1628 C C . ALA A 1 212 ? 18.432 7.211 -5.263 1.00 94.00 212 ALA A C 1
ATOM 1630 O O . ALA A 1 212 ? 18.327 6.396 -6.175 1.00 94.00 212 ALA A O 1
ATOM 1631 N N . GLU A 1 213 ? 17.994 6.943 -4.030 1.00 94.19 213 GLU A N 1
ATOM 1632 C CA . GLU A 1 213 ? 17.356 5.666 -3.681 1.00 94.19 213 GLU A CA 1
ATOM 1633 C C . GLU A 1 213 ? 16.033 5.471 -4.422 1.00 94.19 213 GLU A C 1
ATOM 1635 O O . GLU A 1 213 ? 15.750 4.376 -4.903 1.00 94.19 213 GLU A O 1
ATOM 1640 N N . TYR A 1 214 ? 15.224 6.526 -4.548 1.00 95.69 214 TYR A N 1
ATOM 1641 C CA . TYR A 1 214 ? 13.990 6.447 -5.320 1.00 95.69 214 TYR A CA 1
ATOM 1642 C C . TYR A 1 214 ? 14.273 6.203 -6.803 1.00 95.69 214 TYR A C 1
ATOM 1644 O O . TYR A 1 214 ? 13.637 5.337 -7.398 1.00 95.69 214 TYR A O 1
ATOM 1652 N N . ALA A 1 215 ? 15.252 6.907 -7.379 1.00 94.69 215 ALA A N 1
ATOM 1653 C CA . ALA A 1 215 ? 15.655 6.712 -8.767 1.00 94.69 215 ALA A CA 1
ATOM 1654 C C . ALA A 1 215 ? 16.144 5.282 -9.041 1.00 94.69 215 ALA A C 1
ATOM 1656 O O . ALA A 1 215 ? 15.888 4.775 -10.121 1.00 94.69 215 ALA A O 1
ATOM 1657 N N . ALA A 1 216 ? 16.774 4.613 -8.070 1.00 95.88 216 ALA A N 1
ATOM 1658 C CA . ALA A 1 216 ? 17.189 3.211 -8.186 1.00 95.88 216 ALA A CA 1
ATOM 1659 C C . ALA A 1 216 ? 16.043 2.193 -8.007 1.00 95.88 216 ALA A C 1
ATOM 1661 O O . ALA A 1 216 ? 16.198 1.027 -8.352 1.00 95.88 216 ALA A O 1
ATOM 1662 N N . LYS A 1 217 ? 14.904 2.604 -7.435 1.00 95.88 217 LYS A N 1
ATOM 1663 C CA . LYS A 1 217 ? 13.730 1.739 -7.209 1.00 95.88 217 LYS A CA 1
ATOM 1664 C C . LYS A 1 217 ? 12.655 1.900 -8.273 1.00 95.88 217 LYS A C 1
ATOM 1666 O O . LYS A 1 217 ? 11.970 0.939 -8.625 1.00 95.88 217 LYS A O 1
ATOM 1671 N N . ALA A 1 218 ? 12.468 3.121 -8.757 1.00 96.31 218 ALA A N 1
ATOM 1672 C CA . ALA A 1 218 ? 11.421 3.500 -9.689 1.00 96.31 218 ALA A CA 1
ATOM 1673 C C . ALA A 1 218 ? 11.776 3.071 -11.124 1.00 96.31 218 ALA A C 1
ATOM 1675 O O . ALA A 1 218 ? 12.116 3.891 -11.971 1.00 96.31 218 ALA A O 1
ATOM 1676 N N . VAL A 1 219 ? 11.665 1.769 -11.403 1.00 96.69 219 VAL A N 1
ATOM 1677 C CA . VAL A 1 219 ? 12.034 1.148 -12.694 1.00 96.69 219 VAL A CA 1
ATOM 1678 C C . VAL A 1 219 ? 11.308 1.736 -13.915 1.00 96.69 219 VAL A C 1
ATOM 1680 O O . VAL A 1 219 ? 11.789 1.683 -15.044 1.00 96.69 219 VAL A O 1
ATOM 1683 N N . PHE A 1 220 ? 10.147 2.341 -13.688 1.00 95.12 220 PHE A N 1
ATOM 1684 C CA . PHE A 1 220 ? 9.341 3.016 -14.702 1.00 95.12 220 PHE A CA 1
ATOM 1685 C C . PHE A 1 220 ? 9.874 4.406 -15.095 1.00 95.12 220 PHE A C 1
ATOM 1687 O O . PHE A 1 220 ? 9.305 5.027 -15.988 1.00 95.12 220 PHE A O 1
ATOM 1694 N N . LEU A 1 221 ? 10.924 4.922 -14.448 1.00 95.12 221 LEU A N 1
ATOM 1695 C CA . LEU A 1 221 ? 11.572 6.161 -14.882 1.00 95.12 221 LEU A CA 1
ATOM 1696 C C . LEU A 1 221 ? 12.373 5.920 -16.173 1.00 95.12 221 LEU A C 1
ATOM 1698 O O . LEU A 1 221 ? 13.104 4.932 -16.225 1.00 95.12 221 LEU A O 1
ATOM 1702 N N . PRO A 1 222 ? 12.306 6.822 -17.174 1.00 93.50 222 PRO A N 1
ATOM 1703 C CA . PRO A 1 222 ? 13.027 6.663 -18.440 1.00 93.50 222 PRO A CA 1
ATOM 1704 C C . PRO A 1 222 ? 14.541 6.477 -18.282 1.00 93.50 222 PRO A C 1
ATOM 1706 O O . PRO A 1 222 ? 15.138 5.670 -18.989 1.00 93.50 222 PRO A O 1
ATOM 1709 N N . ASP A 1 223 ? 15.141 7.175 -17.313 1.00 94.31 223 ASP A N 1
ATOM 1710 C CA . ASP A 1 223 ? 16.584 7.133 -17.043 1.00 94.31 223 ASP A CA 1
ATOM 1711 C C . ASP A 1 223 ? 17.012 5.909 -16.211 1.00 94.31 223 ASP A C 1
ATOM 1713 O O . ASP A 1 223 ? 18.195 5.730 -15.915 1.00 94.31 223 ASP A O 1
ATOM 1717 N N . HIS A 1 224 ? 16.069 5.055 -15.794 1.00 96.88 224 HIS A N 1
ATOM 1718 C CA . HIS A 1 224 ? 16.396 3.865 -15.018 1.00 96.88 224 HIS A CA 1
ATOM 1719 C C . HIS A 1 224 ? 17.121 2.830 -15.903 1.00 96.88 224 HIS A C 1
ATOM 1721 O O . HIS A 1 224 ? 16.607 2.476 -16.966 1.00 96.88 224 HIS A O 1
ATOM 1727 N N . PRO A 1 225 ? 18.246 2.226 -15.467 1.00 96.81 225 PRO A N 1
ATOM 1728 C CA . PRO A 1 225 ? 19.003 1.271 -16.290 1.00 96.81 225 PRO A CA 1
ATOM 1729 C C . PRO A 1 225 ? 18.179 0.075 -16.794 1.00 96.81 225 PRO A C 1
ATOM 1731 O O . PRO A 1 225 ? 18.378 -0.422 -17.898 1.00 96.81 225 PRO A O 1
ATOM 1734 N N . GLN A 1 226 ? 17.226 -0.385 -15.981 1.00 97.19 226 GLN A N 1
ATOM 1735 C CA . GLN A 1 226 ? 16.315 -1.489 -16.314 1.00 97.19 226 GLN A CA 1
ATOM 1736 C C . GLN A 1 226 ? 14.989 -1.046 -16.964 1.00 97.19 226 GLN A C 1
ATOM 1738 O O . GLN A 1 226 ? 14.100 -1.879 -17.129 1.00 97.19 226 GLN A O 1
ATOM 1743 N N . HIS A 1 227 ? 14.831 0.225 -17.352 1.00 96.56 227 HIS A N 1
ATOM 1744 C CA . HIS A 1 227 ? 13.568 0.737 -17.897 1.00 96.56 227 HIS A CA 1
ATOM 1745 C C . HIS A 1 227 ? 13.085 -0.054 -19.123 1.00 96.56 227 HIS A C 1
ATOM 1747 O O . HIS A 1 227 ? 11.920 -0.434 -19.210 1.00 96.56 227 HIS A O 1
ATOM 1753 N N . GLN A 1 228 ? 14.000 -0.396 -20.034 1.00 95.44 228 GLN A N 1
ATOM 1754 C CA . GLN A 1 228 ? 13.674 -1.189 -21.226 1.00 95.44 228 GLN A CA 1
ATOM 1755 C C . GLN A 1 228 ? 13.206 -2.609 -20.880 1.00 95.44 228 GLN A C 1
ATOM 1757 O O . GLN A 1 228 ? 12.254 -3.117 -21.471 1.00 95.44 228 GLN A O 1
ATOM 1762 N N . ALA A 1 229 ? 13.823 -3.238 -19.876 1.00 96.44 229 ALA A N 1
ATOM 1763 C CA . ALA A 1 229 ? 13.379 -4.541 -19.390 1.00 96.44 229 ALA A CA 1
ATOM 1764 C C . ALA A 1 229 ? 11.985 -4.451 -18.747 1.00 96.44 229 ALA A C 1
ATOM 1766 O O . ALA A 1 229 ? 11.174 -5.364 -18.901 1.00 96.44 229 ALA A O 1
ATOM 1767 N N . PHE A 1 230 ? 11.684 -3.344 -18.065 1.00 96.62 230 PHE A N 1
ATOM 1768 C CA . PHE A 1 230 ? 10.356 -3.082 -17.520 1.00 96.62 230 PHE A CA 1
ATOM 1769 C C . PHE A 1 230 ? 9.296 -2.921 -18.618 1.00 96.62 230 PHE A C 1
ATOM 1771 O O . PHE A 1 230 ? 8.243 -3.551 -18.526 1.00 96.62 230 PHE A O 1
ATOM 1778 N N . LEU A 1 231 ? 9.577 -2.175 -19.691 1.00 95.25 231 LEU A N 1
ATOM 1779 C CA . LEU A 1 231 ? 8.672 -2.080 -20.845 1.00 95.25 231 LEU A CA 1
ATOM 1780 C C . LEU A 1 231 ? 8.420 -3.454 -21.488 1.00 95.25 231 LEU A C 1
ATOM 1782 O O . LEU A 1 231 ? 7.281 -3.785 -21.821 1.00 95.25 231 LEU A O 1
ATOM 1786 N N . ALA A 1 232 ? 9.455 -4.294 -21.589 1.00 94.44 232 ALA A N 1
ATOM 1787 C CA . ALA A 1 232 ? 9.303 -5.670 -22.056 1.00 94.44 232 ALA A CA 1
ATOM 1788 C C . ALA A 1 232 ? 8.409 -6.508 -21.118 1.00 94.44 232 ALA A C 1
ATOM 1790 O O . ALA A 1 232 ? 7.553 -7.252 -21.592 1.00 94.44 232 ALA A O 1
ATOM 1791 N N . ALA A 1 233 ? 8.536 -6.350 -19.796 1.00 93.44 233 ALA A N 1
ATOM 1792 C CA . ALA A 1 233 ? 7.657 -7.012 -18.828 1.00 93.44 233 ALA A CA 1
ATOM 1793 C C . ALA A 1 233 ? 6.196 -6.524 -18.927 1.00 93.44 233 ALA A C 1
ATOM 1795 O O . ALA A 1 233 ? 5.267 -7.322 -18.807 1.00 93.44 233 ALA A O 1
ATOM 1796 N N . MET A 1 234 ? 5.967 -5.241 -19.231 1.00 93.44 234 MET A N 1
ATOM 1797 C CA . MET A 1 234 ? 4.625 -4.693 -19.491 1.00 93.44 234 MET A CA 1
ATOM 1798 C C . MET A 1 234 ? 3.964 -5.288 -20.748 1.00 93.44 234 MET A C 1
ATOM 1800 O O . MET A 1 234 ? 2.733 -5.274 -20.880 1.00 93.44 234 MET A O 1
ATOM 1804 N N . ALA A 1 235 ? 4.745 -5.862 -21.667 1.00 91.75 235 ALA A N 1
ATOM 1805 C CA . ALA A 1 235 ? 4.232 -6.578 -22.832 1.00 91.75 235 ALA A CA 1
ATOM 1806 C C . ALA A 1 235 ? 3.708 -7.993 -22.510 1.00 91.75 235 ALA A C 1
ATOM 1808 O O . ALA A 1 235 ? 3.103 -8.618 -23.380 1.00 91.75 235 ALA A O 1
ATOM 1809 N N . ASP A 1 236 ? 3.849 -8.482 -21.271 1.00 90.94 236 ASP A N 1
ATOM 1810 C CA . ASP A 1 236 ? 3.379 -9.815 -20.887 1.00 90.94 236 ASP A CA 1
ATOM 1811 C C . ASP A 1 236 ? 1.852 -9.963 -21.090 1.00 90.94 236 ASP A C 1
ATOM 1813 O O . ASP A 1 236 ? 1.063 -9.182 -20.532 1.00 90.94 236 ASP A O 1
ATOM 1817 N N . PRO A 1 237 ? 1.383 -10.957 -21.871 1.00 89.19 237 PRO A N 1
ATOM 1818 C CA . PRO A 1 237 ? -0.037 -11.132 -22.165 1.00 89.19 237 PRO A CA 1
ATOM 1819 C C . PRO A 1 237 ? -0.890 -11.363 -20.910 1.00 89.19 237 PRO A C 1
ATOM 1821 O O . PRO A 1 237 ? -2.060 -10.975 -20.888 1.00 89.19 237 PRO A O 1
ATOM 1824 N N . ARG A 1 238 ? -0.314 -11.913 -19.831 1.00 88.56 238 ARG A N 1
ATOM 1825 C CA . ARG A 1 238 ? -1.010 -12.150 -18.554 1.00 88.56 238 ARG A CA 1
ATOM 1826 C C . ARG A 1 238 ? -1.530 -10.851 -17.933 1.00 88.56 238 ARG A C 1
ATOM 1828 O O . ARG A 1 238 ? -2.574 -10.860 -17.282 1.00 88.56 238 ARG A O 1
ATOM 1835 N N . LEU A 1 239 ? -0.885 -9.717 -18.216 1.00 89.44 239 LEU A N 1
ATOM 1836 C CA . LEU A 1 239 ? -1.313 -8.396 -17.744 1.00 89.44 239 LEU A CA 1
ATOM 1837 C C . LEU A 1 239 ? -2.566 -7.858 -18.453 1.00 89.44 239 LEU A C 1
ATOM 1839 O O . LEU A 1 239 ? -3.170 -6.903 -17.964 1.00 89.44 239 LEU A O 1
ATOM 1843 N N . ARG A 1 240 ? -2.998 -8.462 -19.572 1.00 88.38 240 ARG A N 1
ATOM 1844 C CA . ARG A 1 240 ? -4.258 -8.103 -20.255 1.00 88.38 240 ARG A CA 1
ATOM 1845 C C . ARG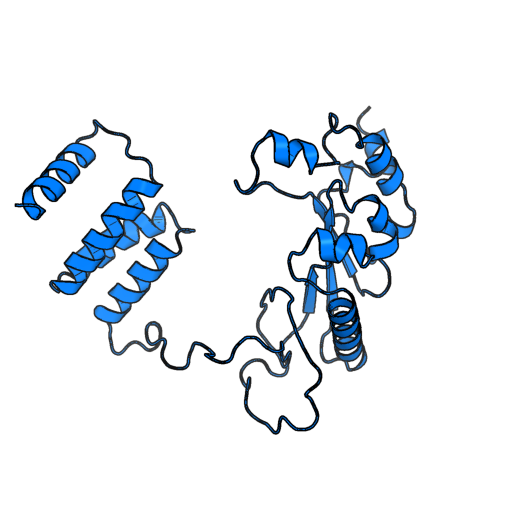 A 1 240 ? -5.491 -8.791 -19.674 1.00 88.38 240 ARG A C 1
ATOM 1847 O O . ARG A 1 240 ? -6.605 -8.461 -20.072 1.00 88.38 240 ARG A O 1
ATOM 1854 N N . SER A 1 241 ? -5.322 -9.718 -18.730 1.00 88.25 241 SER A N 1
ATOM 1855 C CA . SER A 1 241 ? -6.447 -10.404 -18.092 1.00 88.25 241 SER A CA 1
ATOM 1856 C C . SER A 1 241 ? -7.453 -9.402 -17.492 1.00 88.25 241 SER A C 1
ATOM 1858 O O . SER A 1 241 ? -7.035 -8.431 -16.855 1.00 88.25 241 SER A O 1
ATOM 1860 N N . PRO A 1 242 ? -8.777 -9.642 -17.595 1.00 86.81 242 PRO A N 1
ATOM 1861 C CA . PRO A 1 242 ? -9.798 -8.804 -16.954 1.00 86.81 242 PRO A CA 1
ATOM 1862 C C . PRO A 1 242 ? -9.643 -8.691 -15.430 1.00 86.81 242 PRO A C 1
ATOM 1864 O O . PRO A 1 242 ? -10.160 -7.764 -14.813 1.00 86.81 242 PRO A O 1
ATOM 1867 N N . ARG A 1 243 ? -8.917 -9.633 -14.813 1.00 87.62 243 ARG A N 1
ATOM 1868 C CA . ARG A 1 243 ? -8.615 -9.635 -13.375 1.00 87.62 243 ARG A CA 1
ATOM 1869 C C . ARG A 1 243 ? -7.500 -8.650 -13.005 1.00 87.62 243 ARG A C 1
ATOM 1871 O O . ARG A 1 243 ? -7.306 -8.366 -11.826 1.00 87.62 243 ARG A O 1
ATOM 1878 N N . VAL A 1 244 ? -6.764 -8.124 -13.983 1.00 89.38 244 VAL A N 1
ATOM 1879 C CA . VAL A 1 244 ? -5.593 -7.274 -13.764 1.00 89.38 244 VAL A CA 1
ATOM 1880 C C . VAL A 1 244 ? -5.954 -5.795 -13.919 1.00 89.38 244 VAL A C 1
ATOM 1882 O O . VAL A 1 244 ? -6.245 -5.297 -15.014 1.00 89.38 244 VAL A O 1
ATOM 1885 N N . GLN A 1 245 ? -5.864 -5.068 -12.808 1.00 88.75 245 GLN A N 1
ATOM 1886 C CA . GLN A 1 245 ? -5.951 -3.615 -12.739 1.00 88.75 245 GLN A CA 1
ATOM 1887 C C . GLN A 1 245 ? -4.543 -3.022 -12.848 1.00 88.75 245 GLN A C 1
ATOM 1889 O O . GLN A 1 245 ? -3.703 -3.195 -11.969 1.00 88.75 245 GLN A O 1
ATOM 1894 N N . ARG A 1 246 ? -4.288 -2.300 -13.939 1.00 87.25 246 ARG A N 1
ATOM 1895 C CA . ARG A 1 246 ? -2.973 -1.727 -14.281 1.00 87.25 246 ARG A CA 1
ATOM 1896 C C . ARG A 1 246 ? -2.744 -0.317 -13.726 1.00 87.25 246 ARG A C 1
ATOM 1898 O O . ARG A 1 246 ? -1.842 0.363 -14.192 1.00 87.25 246 ARG A O 1
ATOM 1905 N N . GLY A 1 247 ? -3.558 0.113 -12.758 1.00 84.94 247 GLY A N 1
ATOM 1906 C CA . GLY A 1 247 ? -3.403 1.356 -11.996 1.00 84.94 247 GLY A CA 1
ATOM 1907 C C . GLY A 1 247 ? -2.801 2.529 -12.772 1.00 84.94 247 GLY A C 1
ATOM 1908 O O . GLY A 1 247 ? -3.295 2.927 -13.823 1.00 84.94 247 GLY A O 1
ATOM 1909 N N . ASN A 1 248 ? -1.698 3.054 -12.246 1.00 88.94 248 ASN A N 1
ATOM 1910 C CA . ASN A 1 248 ? -0.908 4.131 -12.845 1.00 88.94 248 ASN A CA 1
ATOM 1911 C C . ASN A 1 248 ? 0.215 3.627 -13.778 1.00 88.94 248 ASN A C 1
ATOM 1913 O O . ASN A 1 248 ? 1.175 4.353 -14.017 1.00 88.94 248 ASN A O 1
ATOM 1917 N N . LEU A 1 249 ? 0.108 2.393 -14.281 1.00 90.00 249 LEU A N 1
ATOM 1918 C CA . LEU A 1 249 ? 1.037 1.776 -15.236 1.00 90.00 249 LEU A CA 1
ATOM 1919 C C . LEU A 1 249 ? 0.450 1.661 -16.653 1.00 90.00 249 LEU A C 1
ATOM 1921 O O . LEU A 1 249 ? 1.124 1.170 -17.553 1.00 90.00 249 LEU A O 1
ATOM 1925 N N . LEU A 1 250 ? -0.799 2.093 -16.866 1.00 87.50 250 LEU A N 1
ATOM 1926 C CA . LEU A 1 250 ? -1.495 1.995 -18.158 1.00 87.50 250 LEU A CA 1
ATOM 1927 C C . LEU A 1 250 ? -0.732 2.653 -19.318 1.00 87.50 250 LEU A C 1
ATOM 1929 O O . LEU A 1 250 ? -0.807 2.164 -20.442 1.00 87.50 250 LEU A O 1
ATOM 1933 N N . GLU A 1 251 ? 0.009 3.727 -19.045 1.00 88.88 251 GLU A N 1
ATOM 1934 C CA . GLU A 1 251 ? 0.821 4.454 -20.033 1.00 88.88 251 GLU A CA 1
ATOM 1935 C C . GLU A 1 251 ? 1.966 3.613 -20.626 1.00 88.88 251 GLU A C 1
ATOM 1937 O O . GLU A 1 251 ? 2.382 3.845 -21.757 1.00 88.88 251 GLU A O 1
ATOM 1942 N N . PHE A 1 252 ? 2.429 2.588 -19.904 1.00 90.31 252 PHE A N 1
ATOM 1943 C CA . PHE A 1 252 ? 3.540 1.724 -20.323 1.00 90.31 252 PHE A CA 1
ATOM 1944 C C . PHE A 1 252 ? 3.083 0.475 -21.086 1.00 90.31 252 PHE A C 1
ATOM 1946 O O . PHE A 1 252 ? 3.887 -0.415 -21.362 1.00 90.31 252 PHE A O 1
ATOM 1953 N N . LEU A 1 253 ? 1.788 0.360 -21.399 1.00 86.38 253 LEU A N 1
ATOM 1954 C CA . LEU A 1 253 ? 1.313 -0.707 -22.271 1.00 86.38 253 LEU A CA 1
ATOM 1955 C C . LEU A 1 253 ? 1.753 -0.428 -23.716 1.00 86.38 253 LEU A C 1
ATOM 1957 O O . LEU A 1 253 ? 1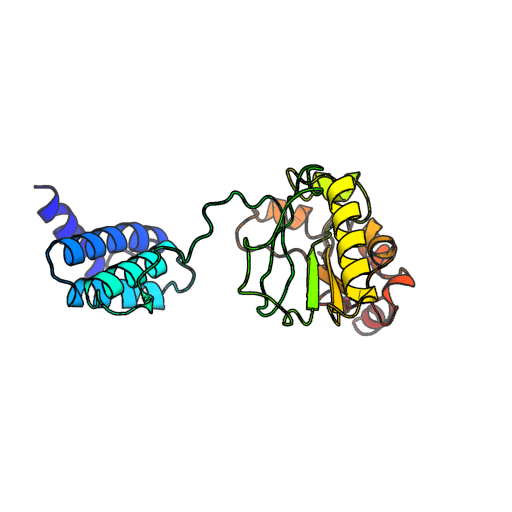.520 0.681 -24.195 1.00 86.38 253 LEU A O 1
ATOM 1961 N N . PRO A 1 254 ? 2.260 -1.438 -24.449 1.00 82.25 254 PRO A N 1
ATOM 1962 C CA . PRO A 1 254 ? 2.666 -1.290 -25.850 1.00 82.25 254 PRO A CA 1
ATOM 1963 C C . PRO A 1 254 ? 1.596 -0.646 -26.746 1.00 82.25 254 PRO A C 1
ATOM 1965 O O . PRO A 1 254 ? 1.912 0.136 -27.635 1.00 82.25 254 PRO A O 1
ATOM 1968 N N . GLU A 1 255 ? 0.323 -0.947 -26.476 1.00 79.88 255 GLU A N 1
ATOM 1969 C CA . GLU A 1 255 ? -0.844 -0.427 -27.202 1.00 79.88 255 GLU A CA 1
ATOM 1970 C C . GLU A 1 255 ? -1.036 1.091 -27.020 1.00 79.88 255 GLU A C 1
ATOM 1972 O O . GLU A 1 255 ? -1.535 1.760 -27.919 1.00 79.88 255 GLU A O 1
ATOM 1977 N N . ASN A 1 256 ? -0.602 1.642 -25.883 1.00 72.38 256 ASN A N 1
ATOM 1978 C CA . ASN A 1 256 ? -0.727 3.064 -25.552 1.00 72.38 256 ASN A CA 1
ATOM 1979 C C . ASN A 1 256 ? 0.552 3.851 -25.866 1.00 72.38 256 ASN A C 1
ATOM 1981 O O . ASN A 1 256 ? 0.491 5.056 -26.098 1.00 72.38 256 ASN A O 1
ATOM 1985 N N . SER A 1 257 ? 1.706 3.181 -25.915 1.00 58.28 257 SER A N 1
ATOM 1986 C CA . SER A 1 257 ? 2.986 3.806 -26.263 1.00 58.28 257 SER A CA 1
ATOM 1987 C C . SER A 1 257 ? 3.063 4.237 -27.737 1.00 58.28 257 SER A C 1
ATOM 1989 O O . SER A 1 257 ? 3.835 5.131 -28.063 1.00 58.28 257 SER A O 1
ATOM 1991 N N . ALA A 1 258 ? 2.231 3.664 -28.618 1.00 48.72 258 ALA A N 1
ATOM 1992 C CA . ALA A 1 258 ? 2.150 4.030 -30.037 1.00 48.72 258 ALA A CA 1
ATOM 1993 C C . ALA A 1 258 ? 1.356 5.325 -30.322 1.00 48.72 258 ALA A C 1
ATOM 1995 O O . ALA A 1 258 ? 1.351 5.794 -31.454 1.00 48.72 258 ALA A O 1
ATOM 1996 N N . VAL A 1 259 ? 0.681 5.902 -29.321 1.00 45.22 259 VAL A N 1
ATOM 1997 C CA . VAL A 1 259 ? -0.123 7.137 -29.465 1.00 45.22 259 VAL A CA 1
ATOM 1998 C C . VAL A 1 259 ? 0.655 8.385 -29.005 1.00 45.22 259 VAL A C 1
ATOM 2000 O O . VAL A 1 259 ? 0.182 9.506 -29.159 1.00 45.22 259 VAL A O 1
ATOM 2003 N N . ALA A 1 260 ? 1.858 8.205 -28.450 1.00 41.28 260 ALA A N 1
ATOM 2004 C CA . ALA A 1 260 ? 2.678 9.272 -27.869 1.00 41.28 260 ALA A CA 1
ATOM 2005 C C . ALA A 1 260 ? 3.978 9.575 -28.648 1.00 41.28 260 ALA A C 1
ATOM 2007 O O . ALA A 1 260 ? 4.817 10.321 -28.140 1.00 41.28 260 ALA A O 1
ATOM 2008 N N . ALA A 1 261 ? 4.146 9.006 -29.846 1.00 35.41 261 ALA A N 1
ATOM 2009 C CA . ALA A 1 261 ? 5.245 9.285 -30.778 1.00 35.41 261 ALA A CA 1
ATOM 2010 C C . ALA A 1 261 ? 4.709 9.997 -32.025 1.00 35.41 261 ALA A C 1
ATOM 2012 O O . ALA A 1 261 ? 5.413 10.904 -32.521 1.00 35.41 261 ALA A O 1
#

Foldseek 3Di:
DVVVVLVVVVVVCVVPDDPPDLVVVLVSQLVVLVVCLVVVVLVVSLVSLVVSCVVCVVPPSSVVSNLQSVCSVPVPDVSSDCVPVDDPPDCQDDDPAADDDDDDADDHDDDDPPDPDDDDDPPGHLHAAEDEEEQQALDQVRRCVVDPNDGVVRVVVVLVVVLVCCVVVVYVAYEYEHAAWPSHLLCPLVVLPSGQAYEYDYDDCPVPDDPVRSLQTRLCDPPHPCVVVSLVSLADVSCVDPRYHDPPNPCSHPVNVVVVD

Organism: NCBI:txid53317

Radius of gyration: 24.66 Å; chains: 1; bounding box: 40×65×66 Å

Sequence (261 aa):
MFSRVVRNSHAKAAGGGVQLDMRVAIALEVPLAMREAHEGQLKLAISRLTRIATLQNNSILAQGALFLVHGMADPENPRYKLEGRFCAKSFLELHVLGRSTHQCCASIRDGSCRHCNKMACPALHKRVFSLQISIDGASAAAHELLRRGARWEVMQQNLRFAAGLLEQGLIERLSLSFTVQAENFHEMGEGSLNATSIYFGKVANWGTFSPAEYAAKAVFLPDHPQHQAFLAAMADPRLRSPRVQRGNLLEFLPENSAVAA

Secondary structure (DSSP, 8-state):
-HHHHHHHHHHHIIIII----HHHHHHHHHHHHHHHHHTT-HHHHHHHHHHHHHHTTT-HHHHHHHHHHHHHH-TT-GGG--TTTS--S--------S-S---PPP------TT---S-S-TTSSS---EEEEE---SSHHHHHHHSTT--HHHHHHHHHHHHHHHHTTS-SEEEEEEEE-TTTGGGTTGGGTT-SEEEEEE---SSSS-HHHHHHH-TTSTTSTTHHHHHHHHT-GGGGSTTEE-GGGGGGSHHHHTT--